Protein AF-A0A928UUE1-F1 (afdb_monomer)

Foldseek 3Di:
DQLLVLLLVLLCVAPNDPPDDDDLVSVVLSLLVLVLAPVCVVVVVSNLVVVLVVVVVVPPPDVSVVSSVPPVVQSVVWFDWDQDDPVVVVLACVVVVVVDPPFWDKDWDDDRFKIWIWTQGPQRKIKIFIFTSTWTGRVPGIGTRGGQWIFTAGNVRHTDAPDWTWFDLDSFWIWIWGAHPVRFIWTFIAGHSSRDTPDTDDRHHVVVVVSSVVRVVLVVVVVVVVVVPVPDDPDDDPPDDDDPD

Mean predicted aligned error: 9.76 Å

pLDDT: mean 77.38, std 17.47, range [27.42, 96.81]

Structure (mmCIF, N/CA/C/O backbone):
data_AF-A0A928UUE1-F1
#
_entry.id   AF-A0A928UUE1-F1
#
loop_
_atom_site.group_PDB
_atom_site.id
_atom_site.type_symbol
_atom_site.label_atom_id
_atom_site.label_alt_id
_atom_site.label_comp_id
_atom_site.label_asym_id
_atom_site.label_entity_id
_atom_site.label_seq_id
_atom_site.pdbx_PDB_ins_code
_atom_site.Cartn_x
_atom_site.Cartn_y
_atom_site.Cartn_z
_atom_site.occupancy
_atom_site.B_iso_or_equiv
_atom_site.auth_seq_id
_atom_site.auth_comp_id
_atom_site.auth_asym_id
_atom_site.auth_atom_id
_atom_site.pdbx_PDB_model_num
ATOM 1 N N . LYS A 1 1 ? -23.121 6.726 7.585 1.00 60.47 1 LYS A N 1
ATOM 2 C CA . LYS A 1 1 ? -21.962 7.539 7.147 1.00 60.47 1 LYS A CA 1
ATOM 3 C C . LYS A 1 1 ? -20.945 7.599 8.289 1.00 60.47 1 LYS A C 1
ATOM 5 O O . LYS A 1 1 ? -21.082 8.443 9.156 1.00 60.47 1 LYS A O 1
ATOM 10 N N . ASN A 1 2 ? -20.009 6.652 8.360 1.00 87.81 2 ASN A N 1
ATOM 11 C CA . ASN A 1 2 ? -18.880 6.693 9.297 1.00 87.81 2 ASN A CA 1
ATOM 12 C C . ASN A 1 2 ? -17.622 6.435 8.459 1.00 87.81 2 ASN A C 1
ATOM 14 O O . ASN A 1 2 ? -17.518 5.387 7.824 1.00 87.81 2 ASN A O 1
ATOM 18 N N . ILE A 1 3 ? -16.732 7.425 8.410 1.00 92.94 3 ILE A N 1
ATOM 19 C CA . ILE A 1 3 ? -15.566 7.431 7.527 1.00 92.94 3 ILE A CA 1
ATOM 20 C C . ILE A 1 3 ? -14.509 6.403 7.943 1.00 92.94 3 ILE A C 1
ATOM 22 O O . ILE A 1 3 ? -13.919 5.776 7.076 1.00 92.94 3 ILE A O 1
ATOM 26 N N . ALA A 1 4 ? -14.358 6.121 9.241 1.00 93.12 4 ALA A N 1
ATOM 27 C CA . ALA A 1 4 ? -13.472 5.063 9.729 1.00 93.12 4 ALA A CA 1
ATOM 28 C C . ALA A 1 4 ? -13.942 3.680 9.262 1.00 93.12 4 ALA A C 1
ATOM 30 O O . ALA A 1 4 ? -13.155 2.888 8.744 1.00 93.12 4 ALA A O 1
ATOM 31 N N . ARG A 1 5 ? -15.252 3.422 9.364 1.00 93.62 5 ARG A N 1
ATOM 32 C CA . ARG A 1 5 ? -15.857 2.180 8.860 1.00 93.62 5 ARG A CA 1
ATOM 33 C C . ARG A 1 5 ? -15.686 2.045 7.347 1.00 93.62 5 ARG A C 1
ATOM 35 O O . ARG A 1 5 ? -15.366 0.960 6.873 1.00 93.62 5 ARG A O 1
ATOM 42 N N . LEU A 1 6 ? -15.886 3.134 6.601 1.00 94.06 6 LEU A N 1
ATOM 43 C CA . LEU A 1 6 ? -15.690 3.147 5.150 1.00 94.06 6 LEU A CA 1
ATOM 44 C C . LEU A 1 6 ? -14.227 2.865 4.779 1.00 94.06 6 LEU A C 1
ATOM 46 O O . LEU A 1 6 ? -13.983 2.008 3.937 1.00 94.06 6 LEU A O 1
ATOM 50 N N . SER A 1 7 ? -13.268 3.517 5.443 1.00 95.00 7 SER A N 1
ATOM 51 C CA . SER A 1 7 ? -11.837 3.267 5.241 1.00 95.00 7 SER A CA 1
ATOM 52 C C . SER A 1 7 ? -11.465 1.817 5.476 1.00 95.00 7 SER A C 1
ATOM 54 O O . SER A 1 7 ? -10.735 1.242 4.675 1.00 95.00 7 SER A O 1
ATOM 56 N N . PHE A 1 8 ? -11.966 1.216 6.555 1.00 93.75 8 PHE A N 1
ATOM 57 C CA . PHE A 1 8 ? -11.672 -0.178 6.859 1.00 93.75 8 PHE A CA 1
ATOM 58 C C . PHE A 1 8 ? -12.301 -1.130 5.848 1.00 93.75 8 PHE A C 1
ATOM 60 O O . PHE A 1 8 ? -11.628 -2.023 5.348 1.00 93.75 8 PHE A O 1
ATOM 67 N N . TYR A 1 9 ? -13.560 -0.899 5.478 1.00 93.25 9 TYR A N 1
ATOM 68 C CA . TYR A 1 9 ? -14.229 -1.667 4.431 1.00 93.25 9 TYR A CA 1
ATOM 69 C C . TYR A 1 9 ? -13.464 -1.610 3.101 1.00 93.25 9 TYR A C 1
ATOM 71 O O . TYR A 1 9 ? -13.157 -2.646 2.513 1.00 93.25 9 TYR A O 1
ATOM 79 N N . ASN A 1 10 ? -13.097 -0.406 2.658 1.00 94.19 10 ASN A N 1
ATOM 80 C CA . ASN A 1 10 ? -12.328 -0.214 1.434 1.00 94.19 10 ASN A CA 1
ATOM 81 C C . ASN A 1 10 ? -10.952 -0.877 1.531 1.00 94.19 10 ASN A C 1
ATOM 83 O O . ASN A 1 10 ? -10.535 -1.557 0.600 1.00 94.19 10 ASN A O 1
ATOM 87 N N . TYR A 1 11 ? -10.269 -0.742 2.668 1.00 93.25 11 TYR A N 1
ATOM 88 C CA . TYR A 1 11 ? -9.000 -1.416 2.908 1.00 93.25 11 TYR A CA 1
ATOM 89 C C . TYR A 1 11 ? -9.121 -2.935 2.754 1.00 93.25 11 TYR A C 1
ATOM 91 O O . TYR A 1 11 ? -8.317 -3.544 2.050 1.00 93.25 11 TYR A O 1
ATOM 99 N N . LEU A 1 12 ? -10.130 -3.550 3.373 1.00 91.69 12 LEU A N 1
ATOM 100 C CA . LEU A 1 12 ? -10.331 -4.993 3.275 1.00 91.69 12 LEU A CA 1
ATOM 101 C C . LEU A 1 12 ? -10.624 -5.418 1.836 1.00 91.69 12 LEU A C 1
ATOM 103 O O . LEU A 1 12 ? -9.990 -6.342 1.346 1.00 91.69 12 LEU A O 1
ATOM 107 N N . ASN A 1 13 ? -11.475 -4.692 1.114 1.00 89.31 13 ASN A N 1
ATOM 108 C CA . ASN A 1 13 ? -11.738 -4.993 -0.297 1.00 89.31 13 ASN A CA 1
ATOM 109 C C . ASN A 1 13 ? -10.494 -4.899 -1.194 1.00 89.31 13 ASN A C 1
ATOM 111 O O . ASN A 1 13 ? -10.454 -5.516 -2.255 1.00 89.31 13 ASN A O 1
ATOM 115 N N . LEU A 1 14 ? -9.508 -4.092 -0.802 1.00 86.56 14 LEU A N 1
ATOM 116 C CA . LEU A 1 14 ? -8.311 -3.826 -1.593 1.00 86.56 14 LEU A CA 1
ATOM 117 C C . LEU A 1 14 ? -7.146 -4.757 -1.274 1.00 86.56 14 LEU A C 1
ATOM 119 O O . LEU A 1 14 ? -6.405 -5.144 -2.177 1.00 86.56 14 LEU A O 1
ATOM 123 N N . PHE A 1 15 ? -6.938 -5.048 0.008 1.00 85.00 15 PHE A N 1
ATOM 124 C CA . PHE A 1 15 ? -5.722 -5.699 0.492 1.00 85.00 15 PHE A CA 1
ATOM 125 C C . PHE A 1 15 ? -5.970 -7.068 1.121 1.00 85.00 15 PHE A C 1
ATOM 127 O O . PHE A 1 15 ? -5.004 -7.797 1.332 1.00 85.00 15 PHE A O 1
ATOM 134 N N . TYR A 1 16 ? -7.219 -7.423 1.418 1.00 85.56 16 TYR A N 1
ATOM 135 C CA . TYR A 1 16 ? -7.569 -8.717 1.986 1.00 85.56 16 TYR A CA 1
ATOM 136 C C . TYR A 1 16 ? -8.262 -9.587 0.937 1.00 85.56 16 TYR A C 1
ATOM 138 O O . TYR A 1 16 ? -9.221 -9.168 0.288 1.00 85.56 16 TYR A O 1
ATOM 146 N N . LYS A 1 17 ? -7.764 -10.812 0.757 1.00 79.94 17 LYS A N 1
ATOM 147 C CA . LYS A 1 17 ? -8.406 -11.790 -0.123 1.00 79.94 17 LYS A CA 1
ATOM 148 C C . LYS A 1 17 ? -9.448 -12.570 0.654 1.00 79.94 17 LYS A C 1
ATOM 150 O O . LYS A 1 17 ? -9.219 -12.962 1.793 1.00 79.94 17 LYS A O 1
ATOM 155 N N . LYS A 1 18 ? -10.580 -12.843 0.013 1.00 76.38 18 LYS A N 1
ATOM 156 C CA . LYS A 1 18 ? -11.719 -13.514 0.648 1.00 76.38 18 LYS A CA 1
ATOM 157 C C . LYS A 1 18 ? -11.384 -14.933 1.123 1.00 76.38 18 LYS A C 1
ATOM 159 O O . LYS A 1 18 ? -12.000 -15.421 2.062 1.00 76.38 18 LYS A O 1
ATOM 164 N N . GLU A 1 19 ? -10.429 -15.582 0.468 1.00 81.38 19 GLU A N 1
ATOM 165 C CA . GLU A 1 19 ? -9.972 -16.938 0.772 1.00 81.38 19 GLU A CA 1
ATOM 166 C C . GLU A 1 19 ? -8.913 -16.975 1.884 1.00 81.38 19 GLU A C 1
ATOM 168 O O . GLU A 1 19 ? -8.620 -18.047 2.411 1.00 81.38 19 GLU A O 1
ATOM 173 N N . GLU A 1 20 ? -8.313 -15.833 2.235 1.00 82.50 20 GLU A N 1
ATOM 174 C CA . GLU A 1 20 ? -7.321 -15.757 3.307 1.00 82.50 20 GLU A CA 1
ATOM 175 C C . GLU A 1 20 ? -8.020 -15.762 4.673 1.00 82.50 20 GLU A C 1
ATOM 177 O O . GLU A 1 20 ? -9.097 -15.196 4.842 1.00 82.50 20 GLU A O 1
ATOM 182 N N . GLU A 1 21 ? -7.411 -16.377 5.687 1.00 83.56 21 GLU A N 1
ATOM 183 C CA . GLU A 1 21 ? -7.928 -16.277 7.052 1.00 83.56 21 GLU A CA 1
ATOM 184 C C . GLU A 1 21 ? -7.854 -14.813 7.508 1.00 83.56 21 GLU A C 1
ATOM 186 O O . GLU A 1 21 ? -6.806 -14.165 7.414 1.00 83.56 21 GLU A O 1
ATOM 191 N N . PHE A 1 22 ? -8.967 -14.264 7.996 1.00 83.00 22 PHE A N 1
ATOM 192 C CA . PHE A 1 22 ? -8.932 -12.938 8.593 1.00 83.00 22 PHE A CA 1
ATOM 193 C C . PHE A 1 22 ? -8.167 -13.039 9.911 1.00 83.00 22 PHE A C 1
ATOM 195 O O . PHE A 1 22 ? -8.475 -13.866 10.752 1.00 83.00 22 PHE A O 1
ATOM 202 N N . THR A 1 23 ? -7.128 -12.236 10.095 1.00 82.12 23 THR A N 1
ATOM 203 C CA . THR A 1 23 ? -6.225 -12.341 11.240 1.00 82.12 23 THR A CA 1
ATOM 204 C C . THR A 1 23 ? -5.949 -10.969 11.816 1.00 82.12 23 THR A C 1
ATOM 206 O O . THR A 1 23 ? -6.093 -9.929 11.176 1.00 82.12 23 THR A O 1
ATOM 209 N N . PHE A 1 24 ? -5.449 -10.973 13.038 1.00 79.31 24 PHE A N 1
ATOM 210 C CA . PHE A 1 24 ? -4.973 -9.793 13.740 1.00 79.31 24 PHE A CA 1
ATOM 211 C C . PHE A 1 24 ? -3.928 -8.969 12.978 1.00 79.31 24 PHE A C 1
ATOM 213 O O . PHE A 1 24 ? -3.945 -7.741 13.046 1.00 79.31 24 PHE A O 1
ATOM 220 N N . LYS A 1 25 ? -3.095 -9.621 12.162 1.00 81.38 25 LYS A N 1
ATOM 221 C CA . LYS A 1 25 ? -2.113 -8.941 11.309 1.00 81.38 25 LYS A CA 1
ATOM 222 C C . LYS A 1 25 ? -2.762 -8.064 10.240 1.00 81.38 25 LYS A C 1
ATOM 224 O O . LYS A 1 25 ? -2.176 -7.054 9.859 1.00 81.38 25 LYS A O 1
ATOM 229 N N . ILE A 1 26 ? -3.956 -8.418 9.760 1.00 86.62 26 ILE A N 1
ATOM 230 C CA . ILE A 1 26 ? -4.700 -7.612 8.778 1.00 86.62 26 ILE A CA 1
ATOM 231 C C . ILE A 1 26 ? -5.181 -6.313 9.430 1.00 86.62 26 ILE A C 1
ATOM 233 O O . ILE A 1 26 ? -5.033 -5.239 8.850 1.00 86.62 26 ILE A O 1
ATOM 237 N N . ILE A 1 27 ? -5.683 -6.395 10.664 1.00 86.12 27 ILE A N 1
ATOM 238 C CA . ILE A 1 27 ? -6.116 -5.225 11.437 1.00 86.12 27 ILE A CA 1
ATOM 239 C C . ILE A 1 27 ? -4.918 -4.324 11.762 1.00 86.12 27 ILE A C 1
ATOM 241 O O . ILE A 1 27 ? -4.973 -3.121 11.518 1.00 86.12 27 ILE A O 1
ATOM 245 N N . GLU A 1 28 ? -3.816 -4.895 12.255 1.00 83.75 28 GLU A N 1
ATOM 246 C CA . GLU A 1 28 ? -2.574 -4.149 12.506 1.00 83.75 28 GLU A CA 1
ATOM 247 C C . GLU A 1 28 ? -2.096 -3.446 11.224 1.00 83.75 28 GLU A C 1
ATOM 249 O O . GLU A 1 28 ? -1.831 -2.243 11.224 1.00 83.75 28 GLU A O 1
ATOM 254 N N . SER A 1 29 ? -2.073 -4.166 10.099 1.00 86.62 29 SER A N 1
ATOM 255 C CA . SER A 1 29 ? -1.664 -3.622 8.801 1.00 86.62 29 SER A CA 1
ATOM 256 C C . SER A 1 29 ? -2.565 -2.482 8.324 1.00 86.62 29 SER A C 1
ATOM 258 O O . SER A 1 29 ? -2.065 -1.538 7.706 1.00 86.62 29 SER A O 1
ATOM 260 N N . PHE A 1 30 ? -3.869 -2.538 8.613 1.00 90.94 30 PHE A N 1
ATOM 261 C CA . PHE A 1 30 ? -4.798 -1.443 8.340 1.00 90.94 30 PHE A CA 1
ATOM 262 C C . PHE A 1 30 ? -4.437 -0.188 9.130 1.00 90.94 30 PHE A C 1
ATOM 264 O O . PHE A 1 30 ? -4.292 0.883 8.534 1.00 90.94 30 PHE A O 1
ATOM 271 N N . PHE A 1 31 ? -4.256 -0.307 10.448 1.00 88.19 31 PHE A N 1
ATOM 272 C CA . PHE A 1 31 ? -3.894 0.838 11.282 1.00 88.19 31 PHE A CA 1
ATOM 273 C C . PHE A 1 31 ? -2.557 1.422 10.847 1.00 88.19 31 PHE A C 1
ATOM 275 O O . PHE A 1 31 ? -2.484 2.610 10.551 1.00 88.19 31 PHE A O 1
ATOM 282 N N . LEU A 1 32 ? -1.530 0.585 10.695 1.00 87.06 32 LEU A N 1
ATOM 283 C CA . LEU A 1 32 ? -0.202 1.030 10.284 1.00 87.06 32 LEU A CA 1
ATOM 284 C C . LEU A 1 32 ? -0.211 1.737 8.922 1.00 87.06 32 LEU A C 1
ATOM 286 O O . LEU A 1 32 ? 0.446 2.763 8.764 1.00 87.06 32 LEU A O 1
ATOM 290 N N . LYS A 1 33 ? -0.982 1.242 7.944 1.00 88.94 33 LYS A N 1
ATOM 291 C CA . LYS A 1 33 ? -1.140 1.936 6.657 1.00 88.94 33 LYS A CA 1
ATOM 292 C C . LYS A 1 33 ? -1.952 3.226 6.786 1.00 88.94 33 LYS A C 1
ATOM 294 O O . LYS A 1 33 ? -1.675 4.174 6.052 1.00 88.94 33 LYS A O 1
ATOM 299 N N . SER A 1 34 ? -2.933 3.279 7.684 1.00 90.56 34 SER A N 1
ATOM 300 C CA . SER A 1 34 ? -3.763 4.472 7.900 1.00 90.56 34 SER A CA 1
ATOM 301 C C . SER A 1 34 ? -2.939 5.624 8.469 1.00 90.56 34 SER A C 1
ATOM 303 O O . SER A 1 34 ? -3.145 6.772 8.082 1.00 90.56 34 SER A O 1
ATOM 305 N N . LEU A 1 35 ? -1.933 5.317 9.293 1.00 87.31 35 LEU A N 1
ATOM 306 C CA . LEU A 1 35 ? -1.013 6.300 9.870 1.00 87.31 35 LEU A CA 1
ATOM 307 C C . LEU A 1 35 ? -0.148 7.041 8.837 1.00 87.31 35 LEU A C 1
ATOM 309 O O . LEU A 1 35 ? 0.493 8.023 9.195 1.00 87.31 35 LEU A O 1
ATOM 313 N N . HIS A 1 36 ? -0.136 6.649 7.558 1.00 86.31 36 HIS A N 1
ATOM 314 C CA . HIS A 1 36 ? 0.485 7.472 6.512 1.00 86.31 36 HIS A CA 1
ATOM 315 C C . HIS A 1 36 ? -0.305 8.748 6.190 1.00 86.31 36 HIS A C 1
ATOM 317 O O . HIS A 1 36 ? 0.246 9.657 5.572 1.00 86.31 36 HIS A O 1
ATOM 323 N N . PHE A 1 37 ? -1.579 8.826 6.579 1.00 89.25 37 PHE A N 1
ATOM 324 C CA . PHE A 1 37 ? -2.441 9.966 6.289 1.00 89.25 37 PHE A CA 1
ATOM 325 C C . PHE A 1 37 ? -2.600 10.847 7.523 1.00 89.25 37 PHE A C 1
ATOM 327 O O . PHE A 1 37 ? -3.121 10.379 8.532 1.00 89.25 37 PHE A O 1
ATOM 334 N N . SER A 1 38 ? -2.240 12.131 7.414 1.00 86.94 38 SER A N 1
ATOM 335 C CA . SER A 1 38 ? -2.358 13.117 8.504 1.00 86.94 38 SER A CA 1
ATOM 336 C C . SER A 1 38 ? -3.739 13.111 9.162 1.00 86.94 38 SER A C 1
ATOM 338 O O . SER A 1 38 ? -3.834 13.079 10.383 1.00 86.94 38 SER A O 1
ATOM 340 N N . PHE A 1 39 ? -4.802 12.998 8.360 1.00 91.12 39 PHE A N 1
ATOM 341 C CA . PHE A 1 39 ? -6.171 12.871 8.859 1.00 91.12 39 PHE A CA 1
ATOM 342 C C . PHE A 1 39 ? -6.317 11.762 9.912 1.00 91.12 39 PHE A C 1
ATOM 344 O O . PHE A 1 39 ? -6.899 11.991 10.968 1.00 91.12 39 PHE A O 1
ATOM 351 N N . TRP A 1 40 ? -5.770 10.567 9.668 1.00 90.38 40 TRP A N 1
ATOM 352 C CA . TRP A 1 40 ? -5.855 9.465 10.630 1.00 90.38 40 TRP A CA 1
ATOM 353 C C . TRP A 1 40 ? -4.882 9.587 11.79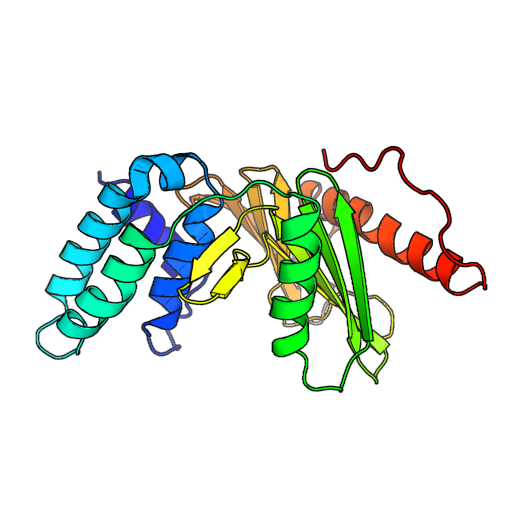1 1.00 90.38 40 TRP A C 1
ATOM 355 O O . TRP A 1 40 ? -5.153 9.019 12.841 1.00 90.38 40 TRP A O 1
ATOM 365 N N . GLN A 1 41 ? -3.791 10.331 11.633 1.00 85.12 41 GLN A N 1
ATOM 366 C CA . GLN A 1 41 ? -2.903 10.661 12.747 1.00 85.12 41 GLN A CA 1
ATOM 367 C C . GLN A 1 41 ? -3.637 11.551 13.761 1.00 85.12 41 GLN A C 1
ATOM 369 O O . GLN A 1 41 ? -3.631 11.263 14.953 1.00 85.12 41 GLN A O 1
ATOM 374 N N . GLU A 1 42 ? -4.343 12.573 13.274 1.00 86.38 42 GLU A N 1
ATOM 375 C CA . GLU A 1 42 ? -5.139 13.501 14.089 1.00 86.38 42 GLU A CA 1
ATOM 376 C C . GLU A 1 42 ? -6.408 12.847 14.662 1.00 86.38 42 GLU A C 1
ATOM 378 O O . GLU A 1 42 ? -6.855 13.195 15.752 1.00 86.38 42 GLU A O 1
ATOM 383 N N . ASN A 1 43 ? -6.981 11.870 13.950 1.00 88.56 43 ASN A N 1
ATOM 384 C CA . ASN A 1 43 ? -8.256 11.229 14.293 1.00 88.56 43 ASN A CA 1
ATOM 385 C C . ASN A 1 43 ? -8.103 9.744 14.680 1.00 88.56 43 ASN A C 1
ATOM 387 O O . ASN A 1 43 ? -9.029 8.948 14.494 1.00 88.56 43 ASN A O 1
ATOM 391 N N . ILE A 1 44 ? -6.943 9.345 15.214 1.00 84.56 44 ILE A N 1
ATOM 392 C CA . ILE A 1 44 ? -6.630 7.929 15.476 1.00 84.56 44 ILE A CA 1
ATOM 393 C C . ILE A 1 44 ? -7.599 7.280 16.471 1.00 84.56 44 ILE A C 1
ATOM 395 O O . ILE A 1 44 ? -7.997 6.132 16.287 1.00 84.56 44 ILE A O 1
ATOM 399 N N . VAL A 1 45 ? -8.045 8.031 17.483 1.00 83.88 45 VAL A N 1
ATOM 400 C CA . VAL A 1 45 ? -8.993 7.545 18.499 1.00 83.88 45 VAL A CA 1
ATOM 401 C C . VAL A 1 45 ? -10.335 7.187 17.858 1.00 83.88 45 VAL A C 1
ATOM 403 O O . VAL A 1 45 ? -10.859 6.102 18.092 1.00 83.88 45 VAL A O 1
ATOM 406 N N . LEU A 1 46 ? -10.849 8.044 16.969 1.00 88.81 46 LEU A N 1
ATOM 407 C CA . LEU A 1 46 ? -12.091 7.789 16.235 1.00 88.81 46 LEU A CA 1
ATOM 408 C C . LEU A 1 46 ? -11.991 6.528 15.364 1.00 88.81 46 LEU A C 1
ATOM 410 O O . LEU A 1 46 ? -12.939 5.735 15.310 1.00 88.81 46 LEU A O 1
ATOM 414 N N . LEU A 1 47 ? -10.856 6.353 14.677 1.00 88.44 47 LEU A N 1
ATOM 415 C CA . LEU A 1 47 ? -10.583 5.170 13.861 1.00 88.44 47 LEU A CA 1
ATOM 416 C C . LEU A 1 47 ? -10.620 3.907 14.724 1.00 88.44 47 LEU A C 1
ATOM 418 O O . LEU A 1 47 ? -11.354 2.970 14.420 1.00 88.44 47 LEU A O 1
ATOM 422 N N . GLN A 1 48 ? -9.868 3.906 15.823 1.00 84.56 48 GLN A N 1
ATOM 423 C CA . GLN A 1 48 ? -9.754 2.770 16.732 1.00 84.56 48 GLN A CA 1
ATOM 424 C C . GLN A 1 48 ? -11.090 2.393 17.362 1.00 84.56 48 GLN A C 1
ATOM 426 O O . GLN A 1 48 ? -11.488 1.233 17.274 1.00 84.56 48 GLN A O 1
ATOM 431 N N . ASP A 1 49 ? -11.800 3.360 17.943 1.00 84.69 49 ASP A N 1
ATOM 432 C CA . ASP A 1 49 ? -13.059 3.107 18.641 1.00 84.69 49 ASP A CA 1
ATOM 433 C C . ASP A 1 49 ? -14.130 2.584 17.675 1.00 84.69 49 ASP A C 1
ATOM 435 O O . ASP A 1 49 ? -14.843 1.628 17.986 1.00 84.69 49 ASP A O 1
ATOM 439 N N . THR A 1 50 ? -14.202 3.139 16.458 1.00 89.31 50 THR A N 1
ATOM 440 C CA . THR A 1 50 ? -15.152 2.666 15.440 1.00 89.31 50 THR A CA 1
ATOM 441 C C . THR A 1 50 ? -14.877 1.217 15.050 1.00 89.31 50 THR A C 1
ATOM 443 O O . THR A 1 50 ? -15.790 0.387 15.085 1.00 89.31 50 THR A O 1
ATOM 446 N N . ILE A 1 51 ? -13.631 0.901 14.680 1.00 87.38 51 ILE A N 1
ATOM 447 C CA . ILE A 1 51 ? -13.270 -0.460 14.267 1.00 87.38 51 ILE A CA 1
ATOM 448 C C . ILE A 1 51 ? -13.419 -1.424 15.443 1.00 87.38 51 ILE A C 1
ATOM 450 O O . ILE A 1 51 ? -13.830 -2.569 15.251 1.00 87.38 51 ILE A O 1
ATOM 454 N N . ALA A 1 52 ? -13.199 -0.952 16.671 1.00 81.88 52 ALA A N 1
ATOM 455 C CA . ALA A 1 52 ? -13.415 -1.757 17.855 1.00 81.88 52 ALA A CA 1
ATOM 456 C C . ALA A 1 52 ? -14.853 -2.152 18.107 1.00 81.88 52 ALA A C 1
ATOM 458 O O . ALA A 1 52 ? -15.127 -3.333 18.339 1.00 81.88 52 ALA A O 1
ATOM 459 N N . LEU A 1 53 ? -15.767 -1.200 17.995 1.00 83.56 53 LEU A N 1
ATOM 460 C CA . LEU A 1 53 ? -17.191 -1.473 18.107 1.00 83.56 53 LEU A CA 1
ATOM 461 C C . LEU A 1 53 ? -17.676 -2.421 17.007 1.00 83.56 53 LEU A C 1
ATOM 463 O O . LEU A 1 53 ? -18.547 -3.252 17.257 1.00 83.56 53 LEU A O 1
ATOM 467 N N . ASP A 1 54 ? -17.117 -2.332 15.799 1.00 85.38 54 ASP A N 1
ATOM 468 C CA . ASP A 1 54 ? -17.493 -3.233 14.710 1.00 85.38 54 ASP A CA 1
ATOM 469 C C . ASP A 1 54 ? -16.961 -4.650 14.919 1.00 85.38 54 ASP A C 1
ATOM 471 O O . ASP A 1 54 ? -17.732 -5.601 14.812 1.00 85.38 54 ASP A O 1
ATOM 475 N N . LEU A 1 55 ? -15.693 -4.808 15.302 1.00 81.56 55 LEU A N 1
ATOM 476 C CA . LEU A 1 55 ? -15.103 -6.121 15.577 1.00 81.56 55 LEU A CA 1
ATOM 477 C C . LEU A 1 55 ? -15.753 -6.817 16.784 1.00 81.56 55 LEU A C 1
ATOM 479 O O . LEU A 1 55 ? -15.917 -8.036 16.778 1.00 81.56 55 LEU A O 1
ATOM 483 N N . GLN A 1 56 ? -16.198 -6.068 17.799 1.00 78.06 56 GLN A N 1
ATOM 484 C CA . GLN A 1 56 ? -16.927 -6.632 18.941 1.00 78.06 56 GLN A CA 1
ATOM 485 C C . GLN A 1 56 ? -18.244 -7.317 18.545 1.00 78.06 56 GLN A C 1
ATOM 487 O O . GLN A 1 56 ? -18.653 -8.265 19.216 1.00 78.06 56 GLN A O 1
ATOM 492 N N . LYS A 1 57 ? -18.892 -6.920 17.445 1.00 79.00 57 LYS A N 1
ATOM 493 C CA . LYS A 1 57 ? -20.126 -7.580 16.972 1.00 79.00 57 LYS A CA 1
ATOM 494 C C . LYS A 1 57 ? -19.886 -9.018 16.512 1.00 79.00 57 LYS A C 1
ATOM 496 O O . LYS A 1 57 ? -20.802 -9.829 16.553 1.00 79.00 57 LYS A O 1
ATOM 501 N N . PHE A 1 58 ? -18.653 -9.345 16.133 1.00 72.75 58 PHE A N 1
ATOM 502 C CA . PHE A 1 58 ? -18.245 -10.685 15.710 1.00 72.75 58 PHE A CA 1
ATOM 503 C C . PHE A 1 58 ? -17.666 -11.521 16.875 1.00 72.75 58 PHE A C 1
ATOM 505 O O . PHE A 1 58 ? -17.237 -12.655 16.678 1.00 72.75 58 PHE A O 1
ATOM 512 N N . SER A 1 59 ? -17.649 -10.977 18.104 1.00 58.88 59 SER A N 1
ATOM 513 C CA . SER A 1 59 ? -16.854 -11.476 19.243 1.00 58.88 59 SER A CA 1
ATOM 514 C C . SER A 1 59 ? -17.422 -12.657 20.035 1.00 58.88 59 SER A C 1
ATOM 516 O O . SER A 1 59 ? -16.853 -12.995 21.071 1.00 58.88 59 SER A O 1
ATOM 518 N N . VAL A 1 60 ? -18.499 -13.313 19.592 1.00 57.34 60 VAL A N 1
ATOM 519 C CA . VAL A 1 60 ? -19.035 -14.460 20.353 1.00 57.34 60 VAL A CA 1
ATOM 520 C C . VAL A 1 60 ? -18.058 -15.648 20.336 1.00 57.34 60 VAL A C 1
ATOM 522 O O . VAL A 1 60 ? -17.931 -16.327 21.346 1.00 57.34 60 VAL A O 1
ATOM 525 N N . ASN A 1 61 ? -17.288 -15.833 19.252 1.00 56.78 61 ASN A N 1
ATOM 526 C CA . ASN A 1 61 ? -16.439 -17.022 19.053 1.00 56.78 61 ASN A CA 1
ATOM 527 C C . ASN A 1 61 ? -14.956 -16.726 18.768 1.00 56.78 61 ASN A C 1
ATOM 529 O O . ASN A 1 61 ? -14.201 -17.641 18.448 1.00 56.78 61 ASN A O 1
ATOM 533 N N . TRP A 1 62 ? -14.514 -15.470 18.856 1.00 59.41 62 TRP A N 1
ATOM 534 C CA . TRP A 1 62 ? -13.151 -15.088 18.477 1.00 59.41 62 TRP A CA 1
ATOM 535 C C . TRP A 1 62 ? -12.480 -14.289 19.603 1.00 59.41 62 TRP A C 1
ATOM 537 O O . TRP A 1 62 ? -13.151 -13.421 20.172 1.00 59.41 62 TRP A O 1
ATOM 547 N N . PRO A 1 63 ? -11.182 -14.496 19.944 1.00 63.28 63 PRO A N 1
ATOM 548 C CA . PRO A 1 63 ? -10.506 -13.824 21.058 1.00 63.28 63 PRO A CA 1
ATOM 549 C C . PRO A 1 63 ? -10.172 -12.355 20.734 1.00 63.28 63 PRO A C 1
ATOM 551 O O . PRO A 1 63 ? -9.169 -11.793 21.171 1.00 63.28 63 PRO A O 1
ATOM 554 N N . ILE A 1 64 ? -11.056 -11.699 19.979 1.00 63.03 64 ILE A N 1
ATOM 555 C CA . ILE A 1 64 ? -11.033 -10.285 19.639 1.00 63.03 64 ILE A CA 1
ATOM 556 C C . ILE A 1 64 ? -10.940 -9.454 20.917 1.00 63.03 64 ILE A C 1
ATOM 558 O O . ILE A 1 64 ? -10.133 -8.544 20.971 1.00 63.03 64 ILE A O 1
ATOM 562 N N . LYS A 1 65 ? -11.681 -9.756 21.991 1.00 58.34 65 LYS A N 1
ATOM 563 C CA . LYS A 1 65 ? -11.636 -8.921 23.211 1.00 58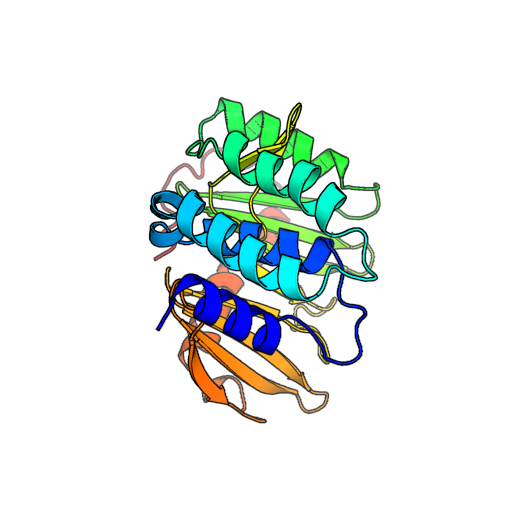.34 65 LYS A CA 1
ATOM 564 C C . LYS A 1 65 ? -10.233 -8.799 23.824 1.00 58.34 65 LYS A C 1
ATOM 566 O O . LYS A 1 65 ? -9.873 -7.709 24.267 1.00 58.34 65 LYS A O 1
ATOM 571 N N . GLU A 1 66 ? -9.443 -9.872 23.837 1.00 61.94 66 GLU A N 1
ATOM 572 C CA . GLU A 1 66 ? -8.064 -9.827 24.342 1.00 61.94 66 GLU A CA 1
ATOM 573 C C . GLU A 1 66 ? -7.107 -9.157 23.358 1.00 61.94 66 GLU A C 1
ATOM 575 O O . GLU A 1 66 ? -6.287 -8.337 23.773 1.00 61.94 66 GLU A O 1
ATOM 580 N N . PHE A 1 67 ? -7.244 -9.445 22.062 1.00 64.25 67 PHE A N 1
ATOM 581 C CA . PHE A 1 67 ? -6.458 -8.782 21.024 1.00 64.25 67 PHE A CA 1
ATOM 582 C C . PHE A 1 67 ? -6.683 -7.271 21.014 1.00 64.25 67 PHE A C 1
ATOM 584 O O . PHE A 1 67 ? -5.735 -6.498 21.017 1.00 64.25 67 PHE A O 1
ATOM 591 N N . MET A 1 68 ? -7.936 -6.834 21.083 1.00 60.84 68 MET A N 1
ATOM 592 C CA . MET A 1 68 ? -8.300 -5.421 21.066 1.00 60.84 68 MET A CA 1
ATOM 593 C C . MET A 1 68 ? -7.750 -4.697 22.294 1.00 60.84 68 MET A C 1
ATOM 595 O O . MET A 1 68 ? -7.276 -3.573 22.181 1.00 60.84 68 MET A O 1
ATOM 599 N N . LYS A 1 69 ? -7.727 -5.352 23.461 1.00 60.41 69 LYS A N 1
ATOM 600 C CA . LYS A 1 69 ? -7.074 -4.798 24.653 1.00 60.41 69 LYS A CA 1
ATOM 601 C C . LYS A 1 69 ? -5.553 -4.727 24.521 1.00 60.41 69 LYS A C 1
ATOM 603 O O . LYS A 1 69 ? -4.971 -3.780 25.023 1.00 60.41 69 LYS A O 1
ATOM 608 N N . LYS A 1 70 ? -4.893 -5.698 23.892 1.00 62.84 70 LYS A N 1
ATOM 609 C CA . LYS A 1 70 ? -3.423 -5.704 23.809 1.00 62.84 70 LYS A CA 1
ATOM 610 C C . LYS A 1 70 ? -2.899 -4.826 22.673 1.00 62.84 70 LYS A C 1
ATOM 612 O O . LYS A 1 70 ? -2.003 -4.029 22.907 1.00 62.84 70 LYS A O 1
ATOM 617 N N . GLU A 1 71 ? -3.494 -4.911 21.489 1.00 59.12 71 GLU A N 1
ATOM 618 C CA . GLU A 1 71 ? -2.950 -4.351 20.244 1.00 59.12 71 GLU A CA 1
ATOM 619 C C . GLU A 1 71 ? -3.571 -2.996 19.864 1.00 59.12 71 GLU A C 1
ATOM 621 O O . GLU A 1 71 ? -2.866 -2.121 19.369 1.00 59.12 71 GLU A O 1
ATOM 626 N N . LEU A 1 72 ? -4.852 -2.721 20.163 1.00 56.22 72 LEU A N 1
ATOM 627 C CA . LEU A 1 72 ? -5.384 -1.362 19.934 1.00 56.22 72 LEU A CA 1
ATOM 628 C C . LEU A 1 72 ? -4.923 -0.367 20.992 1.00 56.22 72 LEU A C 1
ATOM 630 O O . LEU A 1 72 ? -4.605 0.770 20.650 1.00 56.22 72 LEU A O 1
ATOM 634 N N . ILE A 1 73 ? -4.858 -0.783 22.263 1.00 53.09 73 ILE A N 1
ATOM 635 C CA . ILE A 1 73 ? -4.272 0.046 23.332 1.00 53.09 73 ILE A CA 1
ATOM 636 C C . ILE A 1 73 ? -2.818 0.355 22.995 1.00 53.09 73 ILE A C 1
ATOM 638 O O . ILE A 1 73 ? -2.351 1.467 23.244 1.00 53.09 73 ILE A O 1
ATOM 642 N N . TYR A 1 74 ? -2.136 -0.600 22.361 1.00 55.12 74 TYR A N 1
ATOM 643 C CA . TYR A 1 74 ? -0.816 -0.377 21.828 1.00 55.12 74 TYR A CA 1
ATOM 644 C C . TYR A 1 74 ? -0.816 0.776 20.846 1.00 55.12 74 TYR A C 1
ATOM 646 O O . TYR A 1 74 ? -0.264 1.812 21.192 1.00 55.12 74 TYR A O 1
ATOM 654 N N . VAL A 1 75 ? -1.491 0.668 19.694 1.00 56.03 75 VAL A N 1
ATOM 655 C CA . VAL A 1 75 ? -1.535 1.722 18.655 1.00 56.03 75 VAL A CA 1
ATOM 656 C C . VAL A 1 75 ? -1.986 3.077 19.231 1.00 56.03 75 VAL A C 1
ATOM 658 O O . VAL A 1 75 ? -1.458 4.120 18.854 1.00 56.03 75 VAL A O 1
ATOM 661 N N . LYS A 1 76 ? -2.910 3.080 20.204 1.00 56.53 76 LYS A N 1
ATOM 662 C CA . LYS A 1 76 ? -3.402 4.292 20.885 1.00 56.53 76 LYS A CA 1
ATOM 663 C C . LYS A 1 76 ? -2.309 5.024 21.671 1.00 56.53 76 LYS A C 1
ATOM 665 O O . LYS A 1 76 ? -2.253 6.247 21.631 1.00 56.53 76 LYS A O 1
ATOM 670 N N . ASN A 1 77 ? -1.434 4.281 22.348 1.00 53.41 77 ASN A N 1
ATOM 671 C CA . ASN A 1 77 ? -0.418 4.825 23.258 1.00 53.41 77 ASN A CA 1
ATOM 672 C C . ASN A 1 77 ? 1.002 4.863 22.654 1.00 53.41 77 ASN A C 1
ATOM 674 O O . ASN A 1 77 ? 1.914 5.420 23.257 1.00 53.41 77 ASN A O 1
ATOM 678 N N . SER A 1 78 ? 1.204 4.253 21.483 1.00 54.34 78 SER A N 1
ATOM 679 C CA . SER A 1 78 ? 2.511 4.050 20.830 1.00 54.34 78 SER A CA 1
ATOM 680 C C . SER A 1 78 ? 2.858 5.072 19.753 1.00 54.34 78 SER A C 1
ATOM 682 O O . SER A 1 78 ? 3.978 5.083 19.236 1.00 54.34 78 SER A O 1
ATOM 684 N N . THR A 1 79 ? 1.917 5.913 19.342 1.00 56.91 79 THR A N 1
ATOM 685 C CA . THR A 1 79 ? 2.118 6.689 18.118 1.00 56.91 79 THR A CA 1
ATOM 686 C C . THR A 1 79 ? 2.783 8.029 18.421 1.00 56.91 79 THR A C 1
ATOM 688 O O . THR A 1 79 ? 2.153 9.079 18.398 1.00 56.91 79 THR A O 1
ATOM 691 N N . ILE A 1 80 ? 4.083 7.994 18.725 1.00 58.19 80 ILE A N 1
ATOM 692 C CA . ILE A 1 80 ? 4.933 9.186 18.676 1.00 58.19 80 ILE A CA 1
ATOM 693 C C . ILE A 1 80 ? 5.458 9.302 17.248 1.00 58.19 80 ILE A C 1
ATOM 695 O O . ILE A 1 80 ? 6.325 8.530 16.835 1.00 58.19 80 ILE A O 1
ATOM 699 N N . PHE A 1 81 ? 4.934 10.267 16.496 1.00 61.31 81 PHE A N 1
ATOM 700 C CA . PHE A 1 81 ? 5.455 10.590 15.174 1.00 61.31 81 PHE A CA 1
ATOM 701 C C . PHE A 1 81 ? 6.752 11.369 15.334 1.00 61.31 81 PHE A C 1
ATOM 703 O O . PHE A 1 81 ? 6.754 12.572 15.588 1.00 61.31 81 PHE A O 1
ATOM 710 N N . LEU A 1 82 ? 7.871 10.667 15.207 1.00 61.12 82 LEU A N 1
ATOM 711 C CA . LEU A 1 82 ? 9.171 11.311 15.140 1.00 61.12 82 LEU A CA 1
ATOM 712 C C . LEU A 1 82 ? 9.494 11.621 13.682 1.00 61.12 82 LEU A C 1
ATOM 714 O O . LEU A 1 82 ? 9.531 10.720 12.844 1.00 61.12 82 LEU A O 1
ATOM 718 N N . GLN A 1 83 ? 9.733 12.896 13.388 1.00 61.69 83 GLN A N 1
ATOM 719 C CA . GLN A 1 83 ? 10.309 13.308 12.115 1.00 61.69 83 GLN A CA 1
ATOM 720 C C . GLN A 1 83 ? 11.803 12.963 12.105 1.00 61.69 83 GLN A C 1
ATOM 722 O O . GLN A 1 83 ? 12.471 13.002 13.138 1.00 61.69 83 GLN A O 1
ATOM 727 N N . TYR A 1 84 ? 12.325 12.599 10.935 1.00 60.09 84 TYR A N 1
ATOM 728 C CA . TYR A 1 84 ? 13.697 12.122 10.768 1.00 60.09 84 TYR A CA 1
ATOM 729 C C . TYR A 1 84 ? 14.747 13.045 11.411 1.00 60.09 84 TYR A C 1
ATOM 731 O O . TYR A 1 84 ? 14.930 14.180 10.975 1.00 60.09 84 TYR A O 1
ATOM 739 N N . SER A 1 85 ? 15.498 12.523 12.383 1.00 64.06 85 SER A N 1
ATOM 740 C CA . SER A 1 85 ? 16.706 13.147 12.934 1.00 64.06 85 SER A CA 1
ATOM 741 C C . SER A 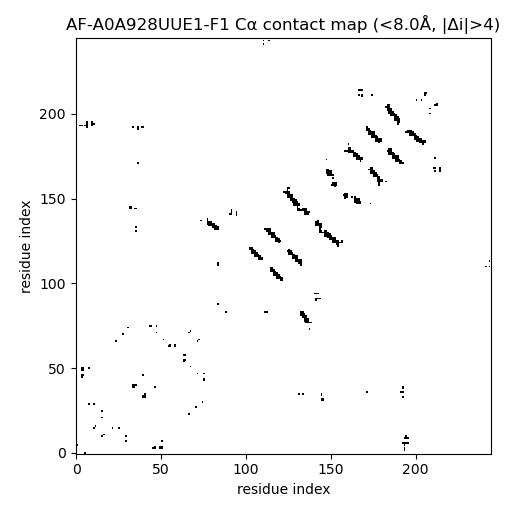1 85 ? 17.942 12.286 12.637 1.00 64.06 85 SER A C 1
ATOM 743 O O . SER A 1 85 ? 17.834 11.104 12.286 1.00 64.06 85 SER A O 1
ATOM 745 N N . LYS A 1 86 ? 19.148 12.858 12.767 1.00 63.88 86 LYS A N 1
ATOM 746 C CA . LYS A 1 86 ? 20.401 12.096 12.597 1.00 63.88 86 LYS A CA 1
ATOM 747 C C . LYS A 1 86 ? 20.513 10.944 13.605 1.00 63.88 86 LYS A C 1
ATOM 749 O O . LYS A 1 86 ? 21.080 9.912 13.266 1.00 63.88 86 LYS A O 1
ATOM 754 N N . GLU A 1 87 ? 19.949 11.080 14.801 1.00 61.66 87 GLU A N 1
ATOM 755 C CA . GLU A 1 87 ? 19.933 10.036 15.832 1.00 61.66 87 GLU A CA 1
ATOM 756 C C . GLU A 1 87 ? 18.969 8.891 15.471 1.00 61.66 87 GLU A C 1
ATOM 758 O O . GLU A 1 87 ? 19.285 7.710 15.651 1.00 61.66 87 GLU A O 1
ATOM 763 N N . ILE A 1 88 ? 17.821 9.224 14.872 1.00 63.72 88 ILE A N 1
ATOM 764 C CA . ILE A 1 88 ? 16.834 8.244 14.397 1.00 63.72 88 ILE A CA 1
ATOM 765 C C . ILE A 1 88 ? 17.393 7.420 13.228 1.00 63.72 88 ILE A C 1
ATOM 767 O O . ILE A 1 88 ? 17.106 6.227 13.141 1.00 63.72 88 ILE A O 1
ATOM 771 N N . LYS A 1 89 ? 18.269 7.994 12.387 1.00 63.84 89 LYS A N 1
ATOM 772 C CA . LYS A 1 89 ? 18.972 7.277 11.301 1.00 63.84 89 LYS A CA 1
ATOM 773 C C . LYS A 1 89 ? 19.710 6.026 11.789 1.00 63.84 89 LYS A C 1
ATOM 775 O O . LYS A 1 89 ? 19.616 4.974 11.162 1.00 63.84 89 LYS A O 1
ATOM 780 N N . ASN A 1 90 ? 20.435 6.129 12.901 1.00 64.56 90 ASN A N 1
ATOM 781 C CA . ASN A 1 90 ? 21.208 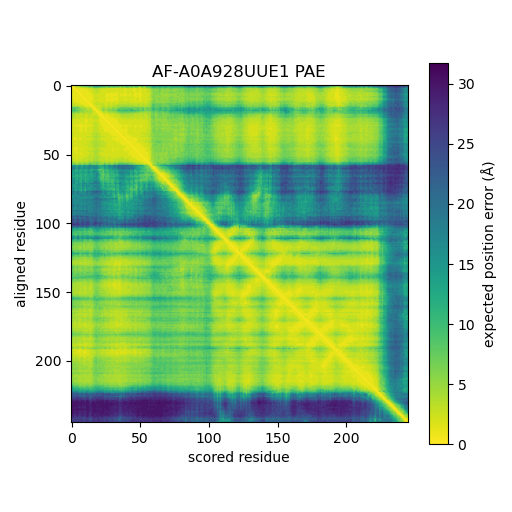5.003 13.435 1.00 64.56 90 ASN A CA 1
ATOM 782 C C . ASN A 1 90 ? 20.285 3.917 14.006 1.00 64.56 90 ASN A C 1
ATOM 784 O O . ASN A 1 90 ? 20.517 2.728 13.800 1.00 64.56 90 ASN A O 1
ATOM 788 N N . SER A 1 91 ? 19.189 4.326 14.647 1.00 61.62 91 SER A N 1
ATOM 789 C CA . SER A 1 91 ? 18.168 3.404 15.158 1.00 61.62 91 SER A CA 1
ATOM 790 C C . SER A 1 91 ? 17.376 2.723 14.032 1.00 61.62 91 SER A C 1
ATOM 792 O O . SER A 1 91 ? 17.044 1.544 14.143 1.00 61.62 91 SER A O 1
ATOM 794 N N . PHE A 1 92 ? 17.121 3.428 12.925 1.00 63.28 92 PHE A N 1
ATOM 795 C CA . PHE A 1 92 ? 16.478 2.898 11.718 1.00 63.28 92 PHE A CA 1
ATOM 796 C C . PHE A 1 92 ? 17.308 1.782 11.083 1.00 63.28 92 PHE A C 1
ATOM 798 O O . PHE A 1 92 ? 16.765 0.714 10.792 1.00 63.28 92 PHE A O 1
ATOM 805 N N . ASN A 1 93 ? 18.617 2.008 10.918 1.00 63.78 93 ASN A N 1
ATOM 806 C CA . ASN A 1 93 ? 19.538 0.996 10.398 1.00 63.78 93 ASN A CA 1
ATOM 807 C C . ASN A 1 93 ? 19.502 -0.260 11.274 1.00 63.78 93 ASN A C 1
ATOM 809 O O . ASN A 1 93 ? 19.210 -1.342 10.778 1.00 63.78 93 ASN A O 1
ATOM 813 N N . ASN A 1 94 ? 19.628 -0.095 12.593 1.00 62.25 94 ASN A N 1
ATOM 814 C CA . ASN A 1 94 ? 19.605 -1.215 13.535 1.00 62.25 94 ASN A CA 1
ATOM 815 C C . ASN A 1 94 ? 18.266 -1.980 13.534 1.00 62.25 94 ASN A C 1
ATOM 817 O O . ASN A 1 94 ? 18.250 -3.208 13.589 1.00 62.25 94 ASN A O 1
ATOM 821 N N . CYS A 1 95 ? 17.126 -1.282 13.462 1.00 59.75 95 CYS A N 1
ATOM 822 C CA . CYS A 1 95 ? 15.808 -1.924 13.456 1.00 59.75 95 CYS A CA 1
ATOM 823 C C . CYS A 1 95 ? 15.569 -2.736 12.176 1.00 59.75 95 CYS A C 1
ATOM 825 O O . CYS A 1 95 ? 15.019 -3.840 12.224 1.00 59.75 95 CYS A O 1
ATOM 827 N N . LEU A 1 96 ? 15.985 -2.200 11.026 1.00 59.66 96 LEU A N 1
ATOM 828 C CA . LEU A 1 96 ? 15.824 -2.892 9.757 1.00 59.66 96 LEU A CA 1
ATOM 829 C C . LEU A 1 96 ? 16.817 -4.037 9.594 1.00 59.66 96 LEU A C 1
ATOM 831 O O . LEU A 1 96 ? 16.407 -5.084 9.102 1.00 59.66 96 LEU A O 1
ATOM 835 N N . ASP A 1 97 ? 18.064 -3.870 10.030 1.00 58.03 97 ASP A N 1
ATOM 836 C CA . ASP A 1 97 ? 19.105 -4.897 9.932 1.00 58.03 97 ASP A CA 1
ATOM 837 C C . ASP A 1 97 ? 18.802 -6.102 10.836 1.00 58.03 97 ASP A C 1
ATOM 839 O O . ASP A 1 97 ? 19.078 -7.239 10.464 1.00 58.03 97 ASP A O 1
ATOM 843 N N . ASN A 1 98 ? 18.080 -5.905 11.945 1.00 53.34 98 ASN A N 1
ATOM 844 C CA . ASN A 1 98 ? 17.614 -7.003 12.800 1.00 53.34 98 ASN A CA 1
ATOM 845 C C . ASN A 1 98 ? 16.545 -7.906 12.149 1.00 53.34 98 ASN A C 1
ATOM 847 O O . ASN A 1 98 ? 16.344 -9.034 12.598 1.00 53.34 98 ASN A O 1
ATOM 851 N N . LYS A 1 99 ? 15.873 -7.463 11.073 1.00 49.44 99 LYS A N 1
ATOM 852 C CA . LYS A 1 99 ? 15.021 -8.339 10.240 1.00 49.44 99 LYS A CA 1
ATOM 853 C C . LYS A 1 99 ? 15.816 -9.078 9.151 1.00 49.44 99 LYS A C 1
ATOM 855 O O . LYS A 1 99 ? 15.284 -10.006 8.541 1.00 49.44 99 LYS A O 1
ATOM 860 N N . VAL A 1 100 ? 17.073 -8.697 8.907 1.00 54.12 100 VAL A N 1
ATOM 861 C CA . VAL A 1 100 ? 17.912 -9.207 7.815 1.00 54.12 100 VAL A CA 1
ATOM 862 C C . VAL A 1 100 ? 18.639 -10.474 8.267 1.00 54.12 100 VAL A C 1
ATOM 864 O O . VAL A 1 100 ? 19.759 -10.452 8.776 1.00 54.12 100 VAL A O 1
ATOM 867 N N . LYS A 1 101 ? 18.032 -11.637 8.028 1.00 50.97 101 LYS A N 1
ATOM 868 C CA . LYS A 1 101 ? 18.791 -12.895 7.998 1.00 50.97 101 LYS A CA 1
ATOM 869 C C . LYS A 1 101 ? 19.738 -12.853 6.792 1.00 50.97 101 LYS A C 1
ATOM 871 O O . LYS A 1 101 ? 19.253 -13.116 5.704 1.00 50.97 101 LYS A O 1
ATOM 876 N N . LYS A 1 102 ? 21.022 -12.498 6.986 1.00 55.56 102 LYS A N 1
ATOM 877 C CA . LYS A 1 102 ? 22.276 -12.708 6.188 1.00 55.56 102 LYS A CA 1
ATOM 878 C C . LYS A 1 102 ? 22.244 -13.128 4.686 1.00 55.56 102 LYS A C 1
ATOM 880 O O . LYS A 1 102 ? 23.245 -13.620 4.185 1.00 55.56 102 LYS A O 1
ATOM 885 N N . THR A 1 103 ? 21.153 -12.978 3.944 1.00 63.84 103 THR A N 1
ATOM 886 C CA . THR A 1 103 ? 20.942 -13.625 2.633 1.00 63.84 103 THR A CA 1
ATOM 887 C C . THR A 1 103 ? 20.785 -12.641 1.484 1.00 63.84 103 THR A C 1
ATOM 889 O O . THR A 1 103 ? 20.567 -13.078 0.364 1.00 63.84 103 THR A O 1
ATOM 892 N N . TYR A 1 104 ? 20.902 -11.336 1.720 1.00 70.38 104 TYR A N 1
ATOM 893 C CA . TYR A 1 104 ? 20.804 -10.312 0.682 1.00 70.38 104 TYR A CA 1
ATOM 894 C C . TYR A 1 104 ? 21.600 -9.065 1.069 1.00 70.38 104 TYR A C 1
ATOM 896 O O . TYR A 1 104 ? 21.722 -8.742 2.253 1.00 70.38 104 TYR A O 1
ATOM 904 N N . ASP A 1 105 ? 22.085 -8.343 0.062 1.00 75.88 105 ASP A N 1
ATOM 905 C CA . ASP A 1 105 ? 22.686 -7.023 0.226 1.00 75.88 105 ASP A CA 1
ATOM 906 C C . ASP A 1 105 ? 21.585 -5.963 0.280 1.00 75.88 105 ASP A C 1
ATOM 908 O O . ASP A 1 105 ? 20.559 -6.078 -0.397 1.00 75.88 105 ASP A O 1
ATOM 912 N N . SER A 1 106 ? 21.771 -4.903 1.068 1.00 77.88 106 SER A N 1
ATOM 913 C CA . SER A 1 106 ? 20.818 -3.792 1.087 1.00 77.88 106 SER A CA 1
ATOM 914 C C . SER A 1 106 ? 21.505 -2.437 1.002 1.00 77.88 106 SER A C 1
ATOM 916 O O . SER A 1 106 ? 22.529 -2.201 1.637 1.00 77.88 106 SER A O 1
ATOM 918 N N . GLN A 1 107 ? 20.930 -1.547 0.197 1.00 75.88 107 GLN A N 1
ATOM 919 C CA . GLN A 1 107 ? 21.362 -0.163 0.037 1.00 75.88 107 GLN A CA 1
ATOM 920 C C . GLN A 1 107 ? 20.224 0.767 0.431 1.00 75.88 107 GLN A C 1
ATOM 922 O O . GLN A 1 107 ? 19.055 0.488 0.159 1.00 75.88 107 GLN A O 1
ATOM 927 N N . MET A 1 108 ? 20.566 1.884 1.063 1.00 74.94 108 MET A N 1
ATOM 928 C CA . MET A 1 108 ? 19.590 2.839 1.565 1.00 74.94 108 MET A CA 1
ATOM 929 C C . MET A 1 108 ? 19.937 4.254 1.113 1.00 74.94 108 MET A C 1
ATOM 931 O O . MET A 1 108 ? 21.057 4.726 1.304 1.00 74.94 108 MET A O 1
ATOM 935 N N . LEU A 1 109 ? 18.946 4.938 0.551 1.00 75.06 109 LEU A N 1
ATOM 936 C CA . LEU A 1 109 ? 19.012 6.325 0.115 1.00 75.06 109 LEU A CA 1
ATOM 937 C C . LEU A 1 109 ? 17.945 7.118 0.868 1.00 75.06 109 LEU A C 1
ATOM 939 O O . LEU A 1 109 ? 16.759 6.805 0.801 1.00 75.06 109 LEU A O 1
ATOM 943 N N . ILE A 1 110 ? 18.364 8.148 1.596 1.00 71.12 110 ILE A N 1
ATOM 944 C CA . ILE A 1 110 ? 17.474 8.961 2.430 1.00 71.12 110 ILE A CA 1
ATOM 945 C C . ILE A 1 110 ? 17.352 10.351 1.821 1.00 71.12 110 ILE A C 1
ATOM 947 O O . ILE A 1 110 ? 18.352 10.970 1.468 1.00 71.12 110 ILE A O 1
ATOM 951 N N . ASN A 1 111 ? 16.126 10.852 1.771 1.00 71.19 111 ASN A N 1
ATOM 952 C CA . ASN A 1 111 ? 15.799 12.252 1.543 1.00 71.19 111 ASN A CA 1
ATOM 953 C C . ASN A 1 111 ? 14.919 12.746 2.702 1.00 71.19 111 ASN A C 1
ATOM 955 O O . ASN A 1 111 ? 14.354 11.931 3.429 1.00 71.19 111 ASN A O 1
ATOM 959 N N . HIS A 1 112 ? 14.759 14.060 2.857 1.00 68.69 112 HIS A N 1
ATOM 960 C CA . HIS A 1 112 ? 14.104 14.715 3.995 1.00 68.69 112 HIS A CA 1
ATOM 961 C C . HIS A 1 112 ? 12.775 14.064 4.428 1.00 68.69 112 HIS A C 1
ATOM 963 O O . HIS A 1 112 ? 12.519 13.940 5.626 1.00 68.69 112 HIS A O 1
ATOM 969 N N . ASN A 1 113 ? 11.977 13.561 3.475 1.00 73.62 113 ASN A N 1
ATOM 970 C CA . ASN A 1 113 ? 10.650 13.000 3.757 1.00 73.62 113 ASN A CA 1
ATOM 971 C C . ASN A 1 113 ? 10.493 11.501 3.457 1.00 73.62 113 ASN A C 1
ATOM 973 O O . ASN A 1 113 ? 9.466 10.911 3.801 1.00 73.62 113 ASN A O 1
ATOM 977 N N . LYS A 1 114 ? 11.469 10.870 2.794 1.00 79.38 114 LYS A N 1
ATOM 978 C CA . LYS A 1 114 ? 11.345 9.487 2.311 1.00 79.38 114 LYS A CA 1
ATOM 979 C C . LYS A 1 114 ? 12.665 8.739 2.410 1.00 79.38 114 LYS A C 1
ATOM 981 O O . LYS A 1 114 ? 13.730 9.294 2.152 1.00 79.38 114 LYS A O 1
ATOM 986 N N . CYS A 1 115 ? 12.569 7.453 2.711 1.00 80.94 115 CYS A N 1
ATOM 987 C CA . CYS A 1 115 ? 13.689 6.528 2.701 1.00 80.94 115 CYS A CA 1
ATOM 988 C C . CYS A 1 115 ? 13.454 5.466 1.625 1.00 80.94 115 CYS A C 1
ATOM 990 O O . CYS A 1 115 ? 12.474 4.730 1.676 1.00 80.94 115 CYS A O 1
ATOM 992 N N . LEU A 1 116 ? 14.338 5.412 0.634 1.00 83.75 116 LEU A N 1
ATOM 993 C CA . LEU A 1 116 ? 14.373 4.381 -0.394 1.00 83.75 116 LEU A CA 1
ATOM 994 C C . LEU A 1 116 ? 15.334 3.282 0.060 1.00 83.75 116 LEU A C 1
ATOM 996 O O . LEU A 1 116 ? 16.515 3.542 0.291 1.00 83.75 116 LEU A O 1
ATOM 1000 N N . LYS A 1 117 ? 14.842 2.050 0.136 1.00 83.31 117 LYS A N 1
ATOM 1001 C CA . LYS A 1 117 ? 15.645 0.860 0.386 1.00 83.31 117 LYS A CA 1
ATOM 1002 C C . LYS A 1 117 ? 15.609 -0.053 -0.832 1.00 83.31 117 LYS A C 1
ATOM 1004 O O . LYS A 1 117 ? 14.550 -0.319 -1.395 1.00 83.31 117 LYS A O 1
ATOM 1009 N N . VAL A 1 118 ? 16.787 -0.512 -1.233 1.00 84.00 118 VAL A N 1
ATOM 1010 C CA . VAL A 1 118 ? 16.980 -1.457 -2.331 1.00 84.00 118 VAL A CA 1
ATOM 1011 C C . VAL A 1 118 ? 17.592 -2.718 -1.749 1.00 84.00 118 VAL A C 1
ATOM 1013 O O . VAL A 1 118 ? 18.708 -2.689 -1.234 1.00 84.00 118 VAL A O 1
ATOM 1016 N N . PHE A 1 119 ? 16.864 -3.820 -1.834 1.00 84.69 119 PHE A N 1
ATOM 1017 C CA . PHE A 1 119 ? 17.332 -5.148 -1.466 1.00 84.69 119 PHE A CA 1
ATOM 1018 C C . PHE A 1 119 ? 17.832 -5.860 -2.717 1.00 84.69 119 PHE A C 1
ATOM 1020 O O . PHE A 1 119 ? 17.162 -5.822 -3.745 1.00 84.69 119 PHE A O 1
ATOM 1027 N N . THR A 1 120 ? 18.997 -6.496 -2.646 1.00 83.38 120 THR A N 1
ATOM 1028 C CA . THR A 1 120 ? 19.578 -7.294 -3.730 1.00 83.38 120 THR A CA 1
ATOM 1029 C C . THR A 1 120 ? 19.816 -8.709 -3.226 1.00 83.38 120 THR A C 1
ATOM 1031 O O . THR A 1 120 ? 20.639 -8.937 -2.345 1.00 83.38 120 THR A O 1
ATOM 1034 N N . TYR A 1 121 ? 19.069 -9.659 -3.778 1.00 84.38 121 TYR A N 1
ATOM 1035 C CA . TYR A 1 121 ? 19.153 -11.071 -3.415 1.00 84.38 121 TYR A CA 1
ATOM 1036 C C . TYR A 1 121 ? 20.264 -11.788 -4.204 1.00 84.38 121 TYR A C 1
ATOM 1038 O O . TYR A 1 121 ? 20.675 -11.288 -5.251 1.00 84.38 121 TYR A O 1
ATOM 1046 N N . PRO A 1 122 ? 20.707 -12.992 -3.786 1.00 81.88 122 PRO A N 1
ATOM 1047 C CA . PRO A 1 122 ? 21.829 -13.699 -4.411 1.00 81.88 122 PRO A CA 1
ATOM 1048 C C . PRO A 1 122 ? 21.572 -14.075 -5.875 1.00 81.88 122 PRO A C 1
ATOM 1050 O O . PRO A 1 122 ? 22.499 -14.195 -6.665 1.00 81.88 122 PRO A O 1
ATOM 1053 N N . CYS A 1 123 ? 20.303 -14.219 -6.266 1.00 82.69 123 CYS A N 1
ATOM 1054 C CA . CYS A 1 123 ? 19.893 -14.436 -7.653 1.00 82.69 123 CYS A CA 1
ATOM 1055 C C . CYS A 1 123 ? 19.828 -13.141 -8.488 1.00 82.69 123 CYS A C 1
ATOM 1057 O O . CYS A 1 123 ? 19.222 -13.135 -9.556 1.00 82.69 123 CYS A O 1
ATOM 1059 N N . ASN A 1 124 ? 20.388 -12.032 -7.994 1.00 80.50 124 ASN A N 1
ATOM 1060 C CA . ASN A 1 124 ? 20.308 -10.687 -8.569 1.00 80.50 124 ASN A CA 1
ATOM 1061 C C . ASN A 1 124 ? 18.887 -10.109 -8.710 1.00 80.50 124 ASN A C 1
ATOM 1063 O O . ASN A 1 124 ? 18.724 -9.042 -9.305 1.00 80.50 124 ASN A O 1
ATOM 1067 N N . SER A 1 125 ? 17.851 -10.750 -8.154 1.00 86.06 125 SER A N 1
ATOM 1068 C CA . SER A 1 125 ? 16.536 -10.110 -8.033 1.00 86.06 125 SER A CA 1
ATOM 1069 C C . SER A 1 125 ? 16.606 -8.945 -7.050 1.00 86.06 12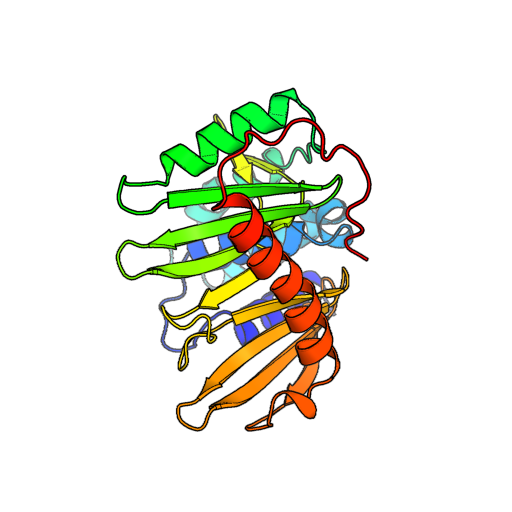5 SER A C 1
ATOM 1071 O O . SER A 1 125 ? 17.359 -9.014 -6.073 1.00 86.06 125 SER A O 1
ATOM 1073 N N . LYS A 1 126 ? 15.805 -7.904 -7.281 1.00 86.81 126 LYS A N 1
ATOM 1074 C CA . LYS A 1 126 ? 15.805 -6.711 -6.434 1.00 86.81 126 LYS A CA 1
ATOM 1075 C C . LYS A 1 126 ? 14.420 -6.359 -5.945 1.00 86.81 126 LYS A C 1
ATOM 1077 O O . LYS A 1 126 ? 13.498 -6.303 -6.749 1.00 86.81 126 LYS A O 1
ATOM 1082 N N . ASP A 1 127 ? 14.321 -6.000 -4.676 1.00 89.38 127 ASP A N 1
ATOM 1083 C CA . ASP A 1 127 ? 13.106 -5.409 -4.130 1.00 89.38 127 ASP A CA 1
ATOM 1084 C C . ASP A 1 127 ? 13.379 -3.943 -3.802 1.00 89.38 127 ASP A C 1
ATOM 1086 O O . ASP A 1 127 ? 14.393 -3.593 -3.194 1.00 89.38 127 ASP A O 1
ATOM 1090 N N . ILE A 1 128 ? 12.487 -3.072 -4.261 1.00 89.00 128 ILE A N 1
ATOM 1091 C CA . ILE A 1 128 ? 12.502 -1.647 -3.965 1.00 89.00 128 ILE A CA 1
ATOM 1092 C C . ILE A 1 128 ? 11.371 -1.348 -3.009 1.00 89.00 128 ILE A C 1
ATOM 1094 O O . ILE A 1 128 ? 10.204 -1.556 -3.337 1.00 89.00 128 ILE A O 1
ATOM 1098 N N . GLU A 1 129 ? 11.721 -0.751 -1.880 1.00 91.06 129 GLU A N 1
ATOM 1099 C CA . GLU A 1 129 ? 10.763 -0.265 -0.907 1.00 91.06 129 GLU A CA 1
ATOM 1100 C C . GLU A 1 129 ? 11.006 1.211 -0.619 1.00 91.06 129 GLU A C 1
ATOM 1102 O O . GLU A 1 129 ? 12.134 1.638 -0.377 1.00 91.06 129 GLU A O 1
ATOM 1107 N N . ILE A 1 130 ? 9.939 2.008 -0.644 1.00 88.81 130 ILE A N 1
ATOM 1108 C CA . ILE A 1 130 ? 9.986 3.412 -0.234 1.00 88.81 130 ILE A CA 1
ATOM 1109 C C . ILE A 1 130 ? 9.154 3.560 1.026 1.00 88.81 130 ILE A C 1
ATOM 1111 O O . ILE A 1 130 ? 7.967 3.235 1.045 1.00 88.81 130 ILE A O 1
ATOM 1115 N N . TYR A 1 131 ? 9.785 4.088 2.059 1.00 87.00 131 TYR A N 1
ATOM 1116 C CA . TYR A 1 131 ? 9.217 4.358 3.364 1.00 87.00 131 TYR A CA 1
ATOM 1117 C C . TYR A 1 131 ? 9.022 5.859 3.549 1.00 87.00 131 TYR A C 1
ATOM 1119 O O . TYR A 1 131 ? 9.813 6.670 3.058 1.00 87.00 131 TYR A O 1
ATOM 1127 N N . THR A 1 132 ? 7.983 6.237 4.287 1.00 82.94 132 THR A N 1
ATOM 1128 C CA . THR A 1 132 ? 7.895 7.584 4.860 1.00 82.94 132 THR A CA 1
ATOM 1129 C C . THR A 1 132 ? 8.937 7.745 5.960 1.00 82.94 132 THR A C 1
ATOM 1131 O O . THR A 1 132 ? 9.363 6.767 6.565 1.00 82.94 132 THR A O 1
ATOM 1134 N N . ASN A 1 133 ? 9.290 8.981 6.286 1.00 75.06 133 ASN A N 1
ATOM 1135 C CA . ASN A 1 133 ? 10.103 9.307 7.458 1.00 75.06 133 ASN A CA 1
ATOM 1136 C C . ASN A 1 133 ? 9.345 9.218 8.801 1.00 75.06 133 ASN A C 1
ATOM 1138 O O . ASN A 1 133 ? 9.790 9.793 9.789 1.00 75.06 133 ASN A O 1
ATOM 1142 N N . LEU A 1 134 ? 8.199 8.539 8.816 1.00 77.62 134 LEU A N 1
ATOM 1143 C CA . LEU A 1 134 ? 7.334 8.388 9.974 1.00 77.62 134 LEU A CA 1
ATOM 1144 C C . LEU A 1 134 ? 7.606 7.063 10.672 1.00 77.62 134 LEU A C 1
ATOM 1146 O O . LEU A 1 134 ? 7.680 6.001 10.042 1.00 77.62 134 LEU A O 1
ATOM 1150 N N . PHE A 1 135 ? 7.666 7.148 11.990 1.00 77.19 135 PHE A N 1
ATOM 1151 C CA . PHE A 1 135 ? 7.881 6.027 12.881 1.00 77.19 135 PHE A CA 1
ATOM 1152 C C . PHE A 1 135 ? 6.729 5.916 13.865 1.00 77.19 135 PHE A C 1
ATOM 1154 O O . PHE A 1 135 ? 6.039 6.895 14.144 1.00 77.19 135 PHE A O 1
ATOM 1161 N N . PHE A 1 136 ? 6.564 4.721 14.412 1.00 76.00 136 PHE A N 1
ATOM 1162 C CA . PHE A 1 136 ? 5.731 4.480 15.574 1.00 76.00 136 PHE A CA 1
ATOM 1163 C C . PHE A 1 136 ? 6.563 3.773 16.641 1.00 76.00 136 PHE A C 1
ATOM 1165 O O . PHE A 1 136 ? 7.435 2.947 16.341 1.00 76.00 136 PHE A O 1
ATOM 1172 N N . LEU A 1 137 ? 6.330 4.123 17.900 1.00 73.12 137 LEU A N 1
ATOM 1173 C CA . LEU A 1 137 ? 7.020 3.511 19.020 1.00 73.12 137 LEU A CA 1
ATOM 1174 C C . LEU A 1 137 ? 6.328 2.193 19.318 1.00 73.12 137 LEU A C 1
ATOM 1176 O O . LEU A 1 137 ? 5.247 2.181 19.859 1.00 73.12 137 LEU A O 1
ATOM 1180 N N . ASN A 1 138 ? 6.940 1.068 19.013 1.00 71.25 138 ASN A N 1
ATOM 1181 C CA . ASN A 1 138 ? 6.491 -0.229 19.480 1.00 71.25 138 ASN A CA 1
ATOM 1182 C C . ASN A 1 138 ? 7.358 -0.631 20.697 1.00 71.25 138 ASN A C 1
ATOM 1184 O O . ASN A 1 138 ? 8.324 -1.362 20.472 1.00 71.25 138 ASN A O 1
ATOM 1188 N N . PRO A 1 139 ? 7.067 -0.191 21.957 1.00 65.62 139 PRO A N 1
ATOM 1189 C CA . PRO A 1 139 ? 7.942 -0.431 23.098 1.00 65.62 139 PRO A CA 1
ATOM 1190 C C . PRO A 1 139 ? 8.483 -1.864 23.177 1.00 65.62 139 PRO A C 1
ATOM 1192 O O . PRO A 1 139 ? 7.695 -2.811 23.092 1.00 65.62 139 PRO A O 1
ATOM 1195 N N . PRO A 1 140 ? 9.805 -2.025 23.371 1.00 66.94 140 PRO A N 1
ATOM 1196 C CA . PRO A 1 140 ? 10.820 -0.973 23.566 1.00 66.94 140 PRO A CA 1
ATOM 1197 C C . PRO A 1 140 ? 11.410 -0.384 22.263 1.00 66.94 140 PRO A C 1
ATOM 1199 O O . PRO A 1 140 ? 12.361 0.390 22.312 1.00 66.94 140 PRO A O 1
ATOM 1202 N N . TYR A 1 141 ? 10.899 -0.758 21.093 1.00 72.19 141 TYR A N 1
ATOM 1203 C CA . TYR A 1 141 ? 11.508 -0.484 19.792 1.00 72.19 141 TYR A CA 1
ATOM 1204 C C . TYR A 1 141 ? 10.830 0.656 19.035 1.00 72.19 141 TYR A C 1
ATOM 1206 O O . TYR A 1 141 ? 9.613 0.774 19.013 1.00 72.19 141 TYR A O 1
ATOM 1214 N N . LEU A 1 142 ? 11.604 1.447 18.299 1.00 72.50 142 LEU A N 1
ATOM 1215 C CA . LEU A 1 142 ? 11.059 2.335 17.275 1.00 72.50 142 LEU A CA 1
ATOM 1216 C C . LEU A 1 142 ? 10.939 1.554 15.958 1.00 72.50 142 LEU A C 1
ATOM 1218 O O . LEU A 1 142 ? 11.920 0.958 15.510 1.00 72.50 142 LEU A O 1
ATOM 1222 N N . LYS A 1 143 ? 9.752 1.531 15.344 1.00 76.38 143 LYS A N 1
ATOM 1223 C CA . LYS A 1 143 ? 9.490 0.826 14.080 1.00 76.38 143 LYS A CA 1
ATOM 1224 C C . LYS A 1 143 ? 9.030 1.808 13.006 1.00 76.38 143 LYS A C 1
ATOM 1226 O O . LYS A 1 143 ? 8.327 2.773 13.288 1.00 76.38 143 LYS A O 1
ATOM 1231 N N . ASN A 1 144 ? 9.401 1.540 11.759 1.00 78.00 144 ASN A N 1
ATOM 1232 C CA . ASN A 1 144 ? 8.865 2.281 10.619 1.00 78.00 144 ASN A CA 1
ATOM 1233 C C . ASN A 1 144 ? 7.432 1.884 10.330 1.00 78.00 144 ASN A C 1
ATOM 1235 O O . ASN A 1 144 ? 7.079 0.707 10.453 1.00 78.00 144 ASN A O 1
ATOM 1239 N N . LEU A 1 145 ? 6.662 2.840 9.818 1.00 83.94 145 LEU A N 1
ATOM 1240 C CA . LEU A 1 145 ? 5.453 2.490 9.090 1.00 83.94 145 LEU A CA 1
ATOM 1241 C C . LEU A 1 145 ? 5.792 1.600 7.873 1.00 83.94 145 LEU A C 1
ATOM 1243 O O . LEU A 1 145 ? 6.920 1.644 7.374 1.00 83.94 145 LEU A O 1
ATOM 1247 N N . PRO A 1 146 ? 4.843 0.781 7.388 1.00 86.75 146 PRO A N 1
ATOM 1248 C CA . PRO A 1 146 ? 5.020 -0.024 6.185 1.00 86.75 146 PRO A CA 1
ATOM 1249 C C . PRO A 1 146 ? 5.460 0.804 4.970 1.00 86.75 146 PRO A C 1
ATOM 1251 O O . PRO A 1 146 ? 5.258 2.015 4.901 1.00 86.75 146 PRO A O 1
ATOM 1254 N N . ALA A 1 147 ? 6.045 0.147 3.970 1.00 90.50 147 ALA A N 1
ATOM 1255 C CA . ALA A 1 147 ? 6.427 0.831 2.744 1.00 90.50 147 ALA A CA 1
ATOM 1256 C C . ALA A 1 147 ? 5.186 1.370 1.996 1.00 90.50 147 ALA A C 1
ATOM 1258 O O . ALA A 1 147 ? 4.195 0.663 1.786 1.00 90.50 147 ALA A O 1
ATOM 1259 N N . ILE A 1 148 ? 5.264 2.627 1.553 1.00 90.62 148 ILE A N 1
ATOM 1260 C CA . ILE A 1 148 ? 4.263 3.287 0.694 1.00 90.62 148 ILE A CA 1
ATOM 1261 C C . ILE A 1 148 ? 4.422 2.899 -0.780 1.00 90.62 148 ILE A C 1
ATOM 1263 O O . ILE A 1 148 ? 3.531 3.121 -1.596 1.00 90.62 148 ILE A O 1
ATOM 1267 N N . THR A 1 149 ? 5.575 2.343 -1.144 1.00 92.81 149 THR A N 1
ATOM 1268 C CA . THR A 1 149 ? 5.858 1.756 -2.457 1.00 92.81 149 THR A CA 1
ATOM 1269 C C . THR A 1 149 ? 6.643 0.480 -2.232 1.00 92.81 149 THR A C 1
ATOM 1271 O O . THR A 1 149 ? 7.597 0.495 -1.461 1.00 92.81 149 THR A O 1
ATOM 1274 N N . SER A 1 150 ? 6.243 -0.596 -2.896 1.00 94.00 150 SER A N 1
ATOM 1275 C CA . SER A 1 150 ? 6.938 -1.879 -2.889 1.00 94.00 150 SER A CA 1
ATOM 1276 C C . SER A 1 150 ? 6.868 -2.453 -4.298 1.00 94.00 150 SER A C 1
ATOM 1278 O O . SER A 1 150 ? 5.776 -2.650 -4.840 1.00 94.00 150 SER A O 1
ATOM 1280 N N . LEU A 1 151 ? 8.036 -2.624 -4.911 1.00 94.25 151 LEU A N 1
ATOM 1281 C CA . LEU A 1 151 ? 8.208 -3.093 -6.280 1.00 94.25 151 LEU A CA 1
ATOM 1282 C C . LEU A 1 151 ? 9.223 -4.228 -6.293 1.00 94.25 151 LEU A C 1
ATOM 1284 O O . LEU A 1 151 ? 10.327 -4.071 -5.773 1.00 94.25 151 LEU A O 1
ATOM 1288 N N . GLN A 1 152 ? 8.875 -5.334 -6.936 1.00 92.94 152 GLN A N 1
ATOM 1289 C CA . GLN A 1 152 ? 9.729 -6.518 -6.995 1.00 92.94 152 GLN A CA 1
ATOM 1290 C C . GLN A 1 152 ? 10.233 -6.724 -8.421 1.00 92.94 152 GLN A C 1
ATOM 1292 O O . GLN A 1 152 ? 9.450 -6.760 -9.368 1.00 92.94 152 GLN A O 1
ATOM 1297 N N . TYR A 1 153 ? 11.543 -6.858 -8.586 1.00 90.44 153 TYR A N 1
ATOM 1298 C CA . TYR A 1 153 ? 12.216 -6.974 -9.876 1.00 90.44 153 TYR A CA 1
ATOM 1299 C C . TYR A 1 153 ? 12.936 -8.317 -9.999 1.00 90.44 153 TYR A C 1
ATOM 1301 O O . TYR A 1 153 ? 13.575 -8.806 -9.066 1.00 90.44 153 TYR A O 1
ATOM 1309 N N . CYS A 1 154 ? 12.855 -8.913 -11.183 1.00 88.81 154 CYS A N 1
ATOM 1310 C CA . CYS A 1 154 ? 13.654 -10.060 -11.597 1.00 88.81 154 CYS A CA 1
ATOM 1311 C C . CYS A 1 154 ? 15.130 -9.676 -11.804 1.00 88.81 154 CYS A C 1
ATOM 1313 O O . CYS A 1 154 ? 15.492 -8.499 -11.834 1.00 88.81 154 CYS A O 1
ATOM 1315 N N . TYR A 1 155 ? 15.982 -10.684 -12.015 1.00 84.75 155 TYR A N 1
ATOM 1316 C CA . TYR A 1 155 ? 17.419 -10.522 -12.285 1.00 84.75 155 TYR A CA 1
ATOM 1317 C C . TYR A 1 155 ? 17.732 -9.654 -13.518 1.00 84.75 155 TYR A C 1
ATOM 1319 O O . TYR A 1 155 ? 18.808 -9.073 -13.624 1.00 84.75 155 TYR A O 1
ATOM 1327 N N . ASN A 1 156 ? 16.784 -9.546 -14.449 1.00 84.75 156 ASN A N 1
ATOM 1328 C CA . ASN A 1 156 ? 16.869 -8.711 -15.646 1.00 84.75 156 ASN A CA 1
ATOM 1329 C C . ASN A 1 156 ? 16.316 -7.288 -15.437 1.00 84.75 156 ASN A C 1
ATOM 1331 O O . ASN A 1 156 ? 16.131 -6.562 -16.411 1.00 84.75 156 ASN A O 1
ATOM 1335 N N . PHE A 1 157 ? 16.048 -6.880 -14.190 1.00 82.88 157 PHE A N 1
ATOM 1336 C CA . PHE A 1 157 ? 15.480 -5.571 -13.839 1.00 82.88 157 PHE A CA 1
ATOM 1337 C C . PHE A 1 157 ? 14.101 -5.294 -14.456 1.00 82.88 157 PHE A C 1
ATOM 1339 O O . PHE A 1 157 ? 13.704 -4.139 -14.619 1.00 82.88 157 PHE A O 1
ATOM 1346 N N . ILE A 1 158 ? 13.348 -6.350 -14.765 1.00 88.69 158 ILE A N 1
ATOM 1347 C CA . ILE A 1 158 ? 11.934 -6.268 -15.136 1.00 88.69 158 ILE A CA 1
ATOM 1348 C C . ILE A 1 158 ? 11.097 -6.537 -13.888 1.00 88.69 158 ILE A C 1
ATOM 1350 O O . ILE A 1 158 ? 11.462 -7.382 -13.071 1.00 88.69 158 ILE A O 1
ATOM 1354 N N . LEU A 1 159 ? 9.987 -5.815 -13.723 1.00 91.56 159 LEU A N 1
ATOM 1355 C CA . LEU A 1 159 ? 9.040 -6.084 -12.641 1.00 91.56 159 LEU A CA 1
ATOM 1356 C C . LEU A 1 159 ? 8.547 -7.537 -12.719 1.00 91.56 159 LEU A C 1
ATOM 1358 O O . LEU A 1 159 ? 8.213 -8.032 -13.795 1.00 91.56 159 LEU A O 1
ATOM 1362 N N . LYS A 1 160 ? 8.504 -8.219 -11.575 1.00 92.88 160 LYS A N 1
ATOM 1363 C CA . LYS A 1 160 ? 8.020 -9.597 -11.475 1.00 92.88 160 LYS A CA 1
ATOM 1364 C C . LYS A 1 160 ? 6.545 -9.675 -11.870 1.00 92.88 160 LYS A C 1
ATOM 1366 O O . LYS A 1 160 ? 5.722 -8.878 -11.413 1.00 92.88 160 LYS A O 1
ATOM 1371 N N . THR A 1 161 ? 6.218 -10.658 -12.698 1.00 93.69 161 THR A N 1
ATOM 1372 C CA . THR A 1 161 ? 4.839 -10.996 -13.062 1.00 93.69 161 THR A CA 1
ATOM 1373 C C . THR A 1 161 ? 4.165 -11.793 -11.946 1.00 93.69 161 THR A C 1
ATOM 1375 O O . THR A 1 161 ? 4.830 -12.344 -11.069 1.00 93.69 161 THR A O 1
ATOM 1378 N N . ASN A 1 162 ? 2.831 -11.840 -11.963 1.00 88.69 162 ASN A N 1
ATOM 1379 C CA . ASN A 1 162 ? 1.987 -12.563 -11.005 1.00 88.69 162 ASN A CA 1
ATOM 1380 C C . ASN A 1 162 ? 2.236 -12.186 -9.533 1.00 88.69 162 ASN A C 1
ATOM 1382 O O . ASN A 1 162 ? 1.999 -12.979 -8.623 1.00 88.69 162 ASN A O 1
ATOM 1386 N N . GLN A 1 163 ? 2.712 -10.966 -9.299 1.00 89.94 163 GLN A N 1
ATOM 1387 C CA . GLN A 1 163 ? 2.926 -10.402 -7.974 1.00 89.94 163 GLN A CA 1
ATOM 1388 C C . GLN A 1 163 ? 2.230 -9.052 -7.865 1.00 89.94 163 GLN A C 1
ATOM 1390 O O . GLN A 1 163 ? 2.076 -8.335 -8.856 1.00 89.94 163 GLN A O 1
ATOM 1395 N N . MET A 1 164 ? 1.791 -8.732 -6.649 1.00 91.75 164 MET A N 1
ATOM 1396 C CA . MET A 1 164 ? 1.177 -7.447 -6.342 1.00 91.75 164 MET A CA 1
ATOM 1397 C C . MET A 1 164 ? 2.259 -6.416 -6.062 1.00 91.75 164 MET A C 1
ATOM 1399 O O . MET A 1 164 ? 3.129 -6.620 -5.217 1.00 91.75 164 MET A O 1
ATOM 1403 N N . HIS A 1 165 ? 2.151 -5.290 -6.749 1.00 94.06 165 HIS A N 1
ATOM 1404 C CA . HIS A 1 165 ? 3.032 -4.142 -6.637 1.00 94.06 165 HIS A CA 1
ATOM 1405 C C . HIS A 1 165 ? 2.236 -2.936 -6.156 1.00 94.06 165 HIS A C 1
ATOM 1407 O O . HIS A 1 165 ? 1.048 -2.780 -6.457 1.00 94.06 165 HIS A O 1
ATOM 1413 N N . TYR A 1 166 ? 2.913 -2.050 -5.434 1.00 93.81 166 TYR A N 1
ATOM 1414 C CA . TYR A 1 166 ? 2.319 -0.831 -4.898 1.00 93.81 166 TYR A CA 1
ATOM 1415 C C . TYR A 1 166 ? 3.228 0.336 -5.225 1.00 93.81 166 TYR A C 1
ATOM 1417 O O . TYR A 1 166 ? 4.425 0.278 -4.952 1.00 93.81 166 TYR A O 1
ATOM 1425 N N . ILE A 1 167 ? 2.671 1.415 -5.762 1.00 94.31 167 ILE A N 1
ATO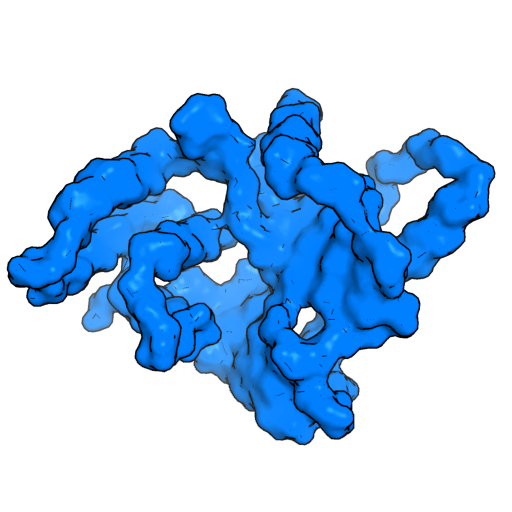M 1426 C CA . ILE A 1 167 ? 3.436 2.631 -6.027 1.00 94.31 167 ILE A CA 1
ATOM 1427 C C . ILE A 1 167 ? 2.647 3.866 -5.631 1.00 94.31 167 ILE A C 1
ATOM 1429 O O . ILE A 1 167 ? 1.515 4.078 -6.067 1.00 94.31 167 ILE A O 1
ATOM 1433 N N . GLN A 1 168 ? 3.260 4.700 -4.797 1.00 92.25 168 GLN A N 1
ATOM 1434 C CA . GLN A 1 168 ? 2.706 6.000 -4.464 1.00 92.25 168 GLN A CA 1
ATOM 1435 C C . GLN A 1 168 ? 2.967 6.951 -5.636 1.00 92.25 168 GLN A C 1
ATOM 1437 O O . GLN A 1 168 ? 4.116 7.217 -5.993 1.00 92.25 168 GLN A O 1
ATOM 1442 N N . THR A 1 169 ? 1.900 7.465 -6.244 1.00 91.44 169 THR A N 1
ATOM 1443 C CA . THR A 1 169 ? 1.984 8.434 -7.347 1.00 91.44 169 THR A CA 1
ATOM 1444 C C . THR A 1 169 ? 1.801 9.870 -6.871 1.00 91.44 169 THR A C 1
ATOM 1446 O O . THR A 1 169 ? 2.302 10.789 -7.512 1.00 91.44 169 THR A O 1
ATOM 1449 N N . SER A 1 170 ? 1.149 10.066 -5.723 1.00 89.94 170 SER A N 1
ATOM 1450 C CA . SER A 1 170 ? 1.101 11.332 -4.986 1.00 89.94 170 SER A CA 1
ATOM 1451 C C . SER A 1 170 ? 0.876 11.062 -3.490 1.00 89.94 170 SER A C 1
ATOM 1453 O O . SER A 1 170 ? 0.539 9.932 -3.133 1.00 89.94 170 SER A O 1
ATOM 1455 N N . PRO A 1 171 ? 1.003 12.057 -2.589 1.00 86.19 171 PRO A N 1
ATOM 1456 C CA . PRO A 1 171 ? 0.766 11.857 -1.153 1.00 86.19 171 PRO A CA 1
ATOM 1457 C C . PRO A 1 171 ? -0.581 11.199 -0.818 1.00 86.19 171 PRO A C 1
ATOM 1459 O O . PRO A 1 171 ? -0.689 10.480 0.169 1.00 86.19 171 PRO A O 1
ATOM 1462 N N . LEU A 1 172 ? -1.590 11.402 -1.670 1.00 89.75 172 LEU A N 1
ATOM 1463 C CA . LEU A 1 172 ? -2.945 10.878 -1.501 1.00 89.75 172 LEU A CA 1
ATOM 1464 C C . LEU A 1 172 ? -3.332 9.848 -2.565 1.00 89.75 172 LEU A C 1
ATOM 1466 O O . LEU A 1 172 ? -4.515 9.537 -2.675 1.00 89.75 172 LEU A O 1
ATOM 1470 N N . LYS A 1 173 ? -2.398 9.364 -3.392 1.00 92.75 173 LYS A N 1
ATOM 1471 C CA . LYS A 1 173 ? -2.698 8.389 -4.447 1.00 92.75 173 LYS A CA 1
ATOM 1472 C C . LYS A 1 173 ? -1.686 7.260 -4.467 1.00 92.75 173 LYS A C 1
ATOM 1474 O O . LYS A 1 173 ? -0.483 7.480 -4.622 1.00 92.75 173 LYS A O 1
ATOM 1479 N N . THR A 1 174 ? -2.211 6.045 -4.414 1.00 94.31 174 THR A N 1
ATOM 1480 C CA . THR A 1 174 ? -1.439 4.815 -4.551 1.00 94.31 174 THR A CA 1
ATOM 1481 C C . THR A 1 174 ? -2.054 3.974 -5.651 1.00 94.31 174 THR A C 1
ATOM 1483 O O . THR A 1 174 ? -3.263 3.766 -5.687 1.00 94.31 174 THR A O 1
ATOM 1486 N N . ILE A 1 175 ? -1.215 3.483 -6.554 1.00 95.62 175 ILE A N 1
ATOM 1487 C CA . ILE A 1 175 ? -1.617 2.491 -7.541 1.00 95.62 175 ILE A CA 1
ATOM 1488 C C . ILE A 1 175 ? -1.235 1.122 -7.004 1.00 95.62 175 ILE A C 1
ATOM 1490 O O . ILE A 1 175 ? -0.080 0.899 -6.635 1.00 95.62 175 ILE A O 1
ATOM 1494 N N . VAL A 1 176 ? -2.214 0.227 -6.973 1.00 94.69 176 VAL A N 1
ATOM 1495 C CA . VAL A 1 176 ? -2.036 -1.189 -6.659 1.00 94.69 176 VAL A CA 1
ATOM 1496 C C . VAL A 1 176 ? -2.224 -1.960 -7.952 1.00 94.69 176 VAL A C 1
ATOM 1498 O O . VAL A 1 176 ? -3.251 -1.793 -8.609 1.00 94.69 176 VAL A O 1
ATOM 1501 N N . PHE A 1 177 ? -1.240 -2.756 -8.355 1.00 95.50 177 PHE A N 1
ATOM 1502 C CA . PHE A 1 177 ? -1.279 -3.411 -9.658 1.00 95.50 177 PHE A CA 1
ATOM 1503 C C . PHE A 1 177 ? -0.559 -4.753 -9.668 1.00 95.50 177 PHE A C 1
ATOM 1505 O O . PHE A 1 177 ? 0.353 -4.993 -8.882 1.00 95.50 177 PHE A O 1
ATOM 1512 N N . PHE A 1 178 ? 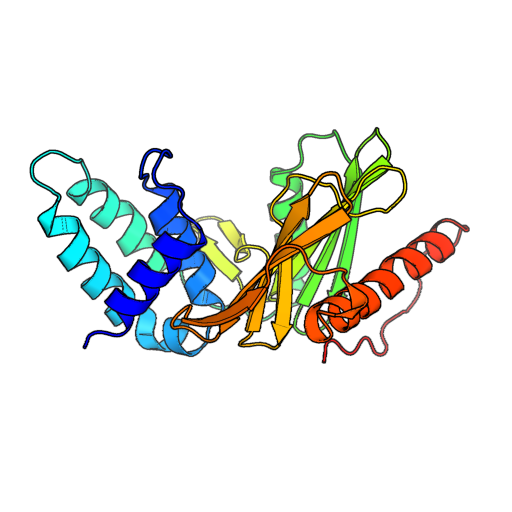-0.951 -5.606 -10.606 1.00 95.25 178 PHE A N 1
ATOM 1513 C CA . PHE A 1 178 ? -0.246 -6.825 -10.969 1.00 95.25 178 PHE A CA 1
ATOM 1514 C C . PHE A 1 178 ? 0.056 -6.823 -12.468 1.00 95.25 178 PHE A C 1
ATOM 1516 O O . PHE A 1 178 ? -0.611 -6.142 -13.254 1.00 95.25 178 PHE A O 1
ATOM 1523 N N . ILE A 1 179 ? 1.070 -7.592 -12.852 1.00 95.62 179 ILE A N 1
ATOM 1524 C CA . ILE A 1 179 ? 1.472 -7.794 -14.246 1.00 95.62 179 ILE A CA 1
ATOM 1525 C C . ILE A 1 179 ? 1.240 -9.262 -14.575 1.00 95.62 179 ILE A C 1
ATOM 1527 O O . ILE A 1 179 ? 1.743 -10.126 -13.858 1.00 95.62 179 ILE A O 1
ATOM 1531 N N . ASP A 1 180 ? 0.472 -9.555 -15.618 1.00 94.12 180 ASP A N 1
ATOM 1532 C CA . ASP A 1 180 ? 0.234 -10.933 -16.047 1.00 94.12 180 ASP A CA 1
ATOM 1533 C C . ASP A 1 180 ? 1.388 -11.500 -16.896 1.00 94.12 180 ASP A C 1
ATOM 1535 O O . ASP A 1 180 ? 2.383 -10.831 -17.190 1.00 94.12 180 ASP A O 1
ATOM 1539 N N . SER A 1 181 ? 1.266 -12.765 -17.302 1.00 92.62 181 SER A N 1
ATOM 1540 C CA . SER A 1 181 ? 2.248 -13.442 -18.158 1.00 92.62 181 SER A CA 1
ATOM 1541 C C . SER A 1 181 ? 2.367 -12.847 -19.565 1.00 92.62 181 SER A C 1
ATOM 1543 O O . SER A 1 181 ? 3.370 -13.080 -20.233 1.00 92.62 181 SER A O 1
ATOM 1545 N N . SER A 1 182 ? 1.377 -12.068 -20.010 1.00 93.44 182 SER A N 1
ATOM 1546 C CA . SER A 1 182 ? 1.379 -11.348 -21.289 1.00 93.44 182 SER A CA 1
ATOM 1547 C C . SER A 1 182 ? 1.922 -9.921 -21.151 1.00 93.44 182 SER A C 1
ATOM 1549 O O . SER A 1 182 ? 1.836 -9.135 -22.094 1.00 93.44 182 SER A O 1
ATOM 1551 N N . ASN A 1 183 ? 2.503 -9.582 -19.992 1.00 92.00 183 ASN A N 1
ATOM 1552 C CA . ASN A 1 183 ? 3.035 -8.260 -19.669 1.00 92.00 183 ASN A CA 1
ATOM 1553 C C . ASN A 1 183 ? 1.970 -7.145 -19.717 1.00 92.00 183 ASN A C 1
ATOM 1555 O O . ASN A 1 183 ? 2.273 -5.977 -19.986 1.00 92.00 183 ASN A O 1
ATOM 1559 N N . LEU A 1 184 ? 0.711 -7.505 -19.461 1.00 96.19 184 LEU A N 1
ATOM 1560 C CA . LEU A 1 184 ? -0.390 -6.564 -19.334 1.00 96.19 184 LEU A CA 1
ATOM 1561 C C . LEU A 1 184 ? -0.647 -6.260 -17.860 1.00 96.19 184 LEU A C 1
ATOM 1563 O O . LEU A 1 184 ? -0.559 -7.119 -16.982 1.00 96.19 184 LEU A O 1
ATOM 1567 N N . PHE A 1 185 ? -0.963 -4.998 -17.597 1.00 96.56 185 PHE A N 1
ATOM 1568 C CA . PHE A 1 185 ? -1.138 -4.461 -16.261 1.00 96.56 185 PHE A CA 1
ATOM 1569 C C . PHE A 1 185 ? -2.620 -4.416 -15.922 1.00 96.56 185 PHE A C 1
ATOM 1571 O O . PHE A 1 185 ? -3.442 -3.912 -16.692 1.00 96.56 185 PHE A O 1
ATOM 1578 N N . THR A 1 186 ? -2.941 -4.888 -14.727 1.00 96.62 186 THR A N 1
ATOM 1579 C CA . THR A 1 186 ? -4.279 -4.800 -14.147 1.00 96.62 186 THR A CA 1
ATOM 1580 C C . THR A 1 186 ? -4.151 -4.278 -12.731 1.00 96.62 186 THR A C 1
ATOM 1582 O O . THR A 1 186 ? -3.228 -4.643 -12.003 1.00 96.62 186 THR A O 1
ATOM 1585 N N . GLY A 1 187 ? -5.046 -3.387 -12.336 1.00 95.62 187 GLY A N 1
ATOM 1586 C CA . GLY A 1 187 ? -4.918 -2.714 -11.062 1.00 95.62 187 GLY A CA 1
ATOM 1587 C C . GLY A 1 1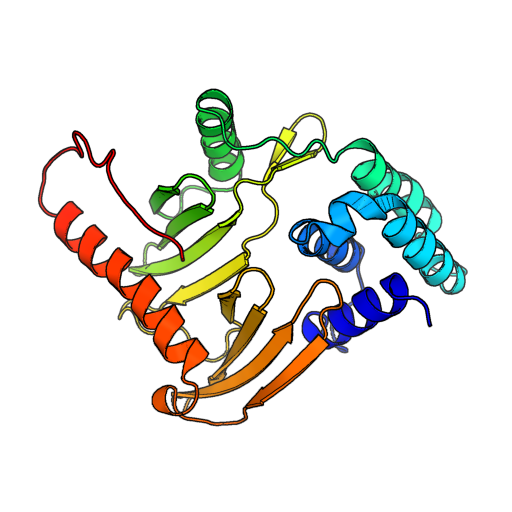87 ? -5.914 -1.591 -10.875 1.00 95.62 187 GLY A C 1
ATOM 1588 O O . GLY A 1 187 ? -6.870 -1.414 -11.631 1.00 95.62 187 GLY A O 1
ATOM 1589 N N . LEU A 1 188 ? -5.680 -0.834 -9.816 1.00 95.75 188 LEU A N 1
ATOM 1590 C CA . LEU A 1 188 ? -6.593 0.179 -9.326 1.00 95.75 188 LEU A CA 1
ATOM 1591 C C . LEU A 1 188 ? -5.829 1.358 -8.731 1.00 95.75 188 LEU A C 1
ATOM 1593 O O . LEU A 1 188 ? -4.692 1.236 -8.267 1.00 95.75 188 LEU A O 1
ATOM 1597 N N . VAL A 1 189 ? -6.463 2.524 -8.784 1.00 95.00 189 VAL A N 1
ATOM 1598 C CA . VAL A 1 189 ? -5.966 3.774 -8.216 1.00 95.00 189 VAL A CA 1
ATOM 1599 C C . VAL A 1 189 ? -6.757 4.058 -6.952 1.00 95.00 189 VAL A C 1
ATOM 1601 O O . VAL A 1 189 ? -7.942 4.392 -7.005 1.00 95.00 189 VAL A O 1
ATOM 1604 N N . VAL A 1 190 ? -6.078 3.940 -5.821 1.00 94.25 190 VAL A N 1
ATOM 1605 C CA . VAL A 1 190 ? -6.616 4.207 -4.491 1.00 94.25 190 VAL A CA 1
ATOM 1606 C C . VAL A 1 190 ? -6.299 5.643 -4.115 1.00 94.25 190 VAL A C 1
ATOM 1608 O O . VAL A 1 190 ? -5.157 6.082 -4.288 1.00 94.25 190 VAL A O 1
ATOM 1611 N N . SER A 1 191 ? -7.283 6.370 -3.589 1.00 92.38 191 SER A N 1
ATOM 1612 C CA . SER A 1 191 ? -7.099 7.748 -3.159 1.00 92.38 191 SER A CA 1
ATOM 1613 C C . SER A 1 191 ? -7.543 8.019 -1.726 1.00 92.38 191 SER A C 1
ATOM 1615 O O . SER A 1 191 ? -8.553 7.510 -1.244 1.00 92.38 191 SER A O 1
ATOM 1617 N N . GLY A 1 192 ? -6.763 8.880 -1.075 1.00 91.94 192 GLY A N 1
ATOM 1618 C CA . GLY A 1 192 ? -7.069 9.472 0.215 1.00 91.94 192 GLY A CA 1
ATOM 1619 C C . GLY A 1 192 ? -6.997 8.501 1.388 1.00 91.94 192 GLY A C 1
ATOM 1620 O O . GLY A 1 192 ? -6.749 7.304 1.254 1.00 91.94 192 GLY A O 1
ATOM 1621 N N . TYR A 1 193 ? -7.270 9.055 2.564 1.00 92.38 193 TYR A N 1
ATOM 1622 C CA . TYR A 1 193 ? -7.355 8.327 3.830 1.00 92.38 193 TYR A CA 1
ATOM 1623 C C . TYR A 1 193 ? -8.566 7.371 3.885 1.00 92.38 193 TYR A C 1
ATOM 1625 O O . TYR A 1 193 ? -8.642 6.485 4.738 1.00 92.38 193 TYR A O 1
ATOM 1633 N N . ALA A 1 194 ? -9.516 7.534 2.962 1.00 94.12 194 ALA A N 1
ATOM 1634 C CA . ALA A 1 194 ? -10.688 6.682 2.793 1.00 94.12 194 ALA A CA 1
ATOM 1635 C C . ALA A 1 194 ? -10.407 5.385 2.014 1.00 94.12 194 ALA A C 1
ATOM 1637 O O . ALA A 1 194 ? -11.277 4.519 1.943 1.00 94.12 194 ALA A O 1
ATOM 1638 N N . TYR A 1 195 ? -9.212 5.242 1.429 1.00 93.81 195 TYR A N 1
ATOM 1639 C CA . TYR A 1 195 ? -8.869 4.151 0.514 1.00 93.81 195 TYR A CA 1
ATOM 1640 C C . TYR A 1 195 ? -9.859 4.008 -0.657 1.00 93.81 195 TYR A C 1
ATOM 1642 O O . TYR A 1 195 ? -10.181 2.903 -1.087 1.00 93.81 195 TYR A O 1
ATOM 1650 N N . GLU A 1 196 ? -10.363 5.120 -1.189 1.00 94.44 196 GLU A N 1
ATOM 1651 C CA . GLU A 1 196 ? -11.383 5.096 -2.239 1.00 94.44 196 GLU A CA 1
ATOM 1652 C C . GLU A 1 196 ? -10.798 4.670 -3.585 1.00 94.44 196 GLU A C 1
ATOM 1654 O O . GLU A 1 196 ? -9.767 5.184 -4.026 1.00 94.44 196 GLU A O 1
ATOM 1659 N N . ILE A 1 197 ? -11.479 3.753 -4.272 1.00 94.00 197 ILE A N 1
ATOM 1660 C CA . ILE A 1 197 ? -11.128 3.379 -5.642 1.00 94.00 197 ILE A CA 1
ATOM 1661 C C . ILE A 1 197 ? -11.617 4.487 -6.568 1.00 94.00 197 ILE A C 1
ATOM 1663 O O . ILE A 1 197 ? -12.813 4.669 -6.768 1.00 94.00 197 ILE A O 1
ATOM 1667 N N . THR A 1 198 ? -10.672 5.221 -7.144 1.00 94.38 198 THR A N 1
ATOM 1668 C CA . THR A 1 198 ? -10.961 6.339 -8.056 1.00 94.38 198 THR A CA 1
ATOM 1669 C C . THR A 1 198 ? -10.882 5.940 -9.520 1.00 94.38 198 THR A C 1
ATOM 1671 O O . THR A 1 198 ? -11.513 6.563 -10.367 1.00 94.38 198 THR A O 1
ATOM 1674 N N . ASN A 1 199 ? -10.095 4.913 -9.835 1.00 94.31 199 ASN A N 1
ATOM 1675 C CA . ASN A 1 199 ? -9.976 4.383 -11.183 1.00 94.31 199 ASN A CA 1
ATOM 1676 C C . ASN A 1 199 ? -9.558 2.911 -11.131 1.00 94.31 199 ASN A C 1
ATOM 1678 O O . ASN A 1 199 ? -8.891 2.484 -10.187 1.00 94.31 199 ASN A O 1
ATOM 1682 N N . SER A 1 200 ? -9.902 2.153 -12.165 1.00 95.19 200 SER A N 1
ATOM 1683 C CA . SER A 1 200 ? -9.433 0.786 -12.369 1.00 95.19 200 SER A CA 1
ATOM 1684 C C . SER A 1 200 ? -8.987 0.610 -13.812 1.00 95.19 200 SER A C 1
ATOM 1686 O O . SER A 1 200 ? -9.472 1.282 -14.719 1.00 95.19 200 SER A O 1
ATOM 1688 N N . PHE A 1 201 ? -8.028 -0.275 -14.025 1.00 96.25 201 PHE A N 1
ATOM 1689 C CA . PHE A 1 201 ? -7.562 -0.641 -15.351 1.00 96.25 201 PHE A CA 1
ATOM 1690 C C . PHE A 1 201 ? -7.379 -2.147 -15.407 1.00 96.25 201 PHE A C 1
ATOM 1692 O O . PHE A 1 201 ? -6.958 -2.777 -14.437 1.00 96.25 201 PHE A O 1
ATOM 1699 N N . ASN A 1 202 ? -7.701 -2.724 -16.556 1.00 96.81 202 ASN A N 1
ATOM 1700 C CA . ASN A 1 202 ? -7.668 -4.160 -16.754 1.00 96.81 202 ASN A CA 1
ATOM 1701 C C . ASN A 1 202 ? -6.943 -4.470 -18.054 1.00 96.81 202 ASN A C 1
ATOM 1703 O O . ASN A 1 202 ? -7.316 -3.943 -19.102 1.00 96.81 202 ASN A O 1
ATOM 1707 N N . LYS A 1 203 ? -5.918 -5.319 -17.966 1.00 95.88 203 LYS A N 1
ATOM 1708 C CA . LYS A 1 203 ? -5.126 -5.804 -19.100 1.00 95.88 203 LYS A CA 1
ATOM 1709 C C . LYS A 1 203 ? -4.685 -4.690 -20.057 1.00 95.88 203 LYS A C 1
ATOM 1711 O O . LYS A 1 203 ? -4.812 -4.810 -21.274 1.00 95.88 203 LYS A O 1
ATOM 1716 N N . LEU A 1 204 ? -4.160 -3.596 -19.507 1.00 96.44 204 LEU A N 1
ATOM 1717 C CA . LEU A 1 204 ? -3.635 -2.486 -20.298 1.00 96.44 204 LEU A CA 1
ATOM 1718 C C . LEU A 1 204 ? -2.109 -2.551 -20.400 1.00 96.44 204 LEU A C 1
ATOM 1720 O O . LEU A 1 204 ? -1.436 -2.900 -19.430 1.00 96.44 204 LEU A O 1
ATOM 1724 N N . PRO A 1 205 ? -1.521 -2.157 -21.538 1.00 95.25 205 PRO A N 1
ATOM 1725 C CA . PRO A 1 205 ? -0.085 -1.941 -21.602 1.00 95.25 205 PRO A CA 1
ATOM 1726 C C . PRO A 1 205 ? 0.303 -0.700 -20.779 1.00 95.25 205 PRO A C 1
ATOM 1728 O O . PRO A 1 205 ? -0.438 0.284 -20.724 1.00 95.25 205 PRO A O 1
ATOM 1731 N N . ILE A 1 206 ? 1.500 -0.710 -20.182 1.00 93.44 206 ILE A N 1
ATOM 1732 C CA . ILE A 1 206 ? 1.974 0.339 -19.254 1.00 93.44 206 ILE A CA 1
ATOM 1733 C C . ILE A 1 206 ? 1.860 1.770 -19.805 1.00 93.44 206 ILE A C 1
ATOM 1735 O O . ILE A 1 206 ? 1.532 2.694 -19.064 1.00 93.44 206 ILE A O 1
ATOM 1739 N N . HIS A 1 207 ? 2.082 1.971 -21.107 1.00 92.56 207 HIS A N 1
ATOM 1740 C CA . HIS A 1 207 ? 2.036 3.295 -21.736 1.00 92.56 207 HIS A CA 1
ATOM 1741 C C . HIS A 1 207 ? 0.625 3.908 -21.764 1.00 92.56 207 HIS A C 1
ATOM 1743 O O . HIS A 1 207 ? 0.495 5.116 -21.934 1.00 92.56 207 HIS A O 1
ATOM 1749 N N . LYS A 1 208 ? -0.431 3.102 -21.578 1.00 95.06 208 LYS A N 1
ATOM 1750 C CA . LYS A 1 208 ? -1.817 3.576 -21.432 1.00 95.06 208 LYS A CA 1
ATOM 1751 C C . LYS A 1 208 ? -2.168 3.948 -19.987 1.00 95.06 208 LYS A C 1
ATOM 1753 O O . LYS A 1 208 ? -3.238 4.495 -19.750 1.00 95.06 208 LYS A O 1
ATOM 1758 N N . ILE A 1 209 ? -1.275 3.687 -19.030 1.00 94.31 209 ILE A N 1
ATOM 1759 C CA . ILE A 1 209 ? -1.451 3.995 -17.606 1.00 94.31 209 ILE A CA 1
ATOM 1760 C C . ILE A 1 209 ? -0.450 5.094 -17.231 1.00 94.31 209 ILE A C 1
ATOM 1762 O O . ILE A 1 209 ? 0.547 4.866 -16.545 1.00 94.31 209 ILE A O 1
ATOM 1766 N N . GLU A 1 210 ? -0.696 6.308 -17.721 1.00 93.06 210 GLU A N 1
ATOM 1767 C CA . GLU A 1 210 ? 0.250 7.429 -17.642 1.00 93.06 210 GLU A CA 1
ATOM 1768 C C . GLU A 1 210 ? 0.801 7.700 -16.223 1.00 93.06 210 GLU A C 1
ATOM 1770 O O . GLU A 1 210 ? 2.025 7.815 -16.091 1.00 93.06 210 GLU A O 1
ATOM 1775 N N . PRO A 1 211 ? -0.013 7.740 -15.142 1.00 92.38 211 PRO A N 1
ATOM 1776 C CA . PRO A 1 211 ? 0.515 7.995 -13.800 1.00 92.38 211 PRO A CA 1
ATOM 1777 C C . PRO A 1 211 ? 1.483 6.901 -13.326 1.00 92.38 211 PRO A C 1
ATOM 1779 O O . PRO A 1 211 ? 2.499 7.202 -12.703 1.00 92.38 211 PRO A O 1
ATOM 1782 N N . LEU A 1 212 ? 1.201 5.638 -13.663 1.00 93.69 212 LEU A N 1
ATOM 1783 C CA . LEU A 1 212 ? 2.060 4.502 -13.332 1.00 93.69 212 LEU A CA 1
ATOM 1784 C C . LEU A 1 212 ? 3.381 4.573 -14.107 1.00 93.69 212 LEU A C 1
ATOM 1786 O O . LEU A 1 212 ? 4.454 4.460 -13.514 1.00 93.69 212 LEU A O 1
ATOM 1790 N N . CYS A 1 213 ? 3.305 4.822 -15.416 1.00 92.38 213 CYS A N 1
ATOM 1791 C CA . CYS A 1 213 ? 4.473 4.952 -16.286 1.00 92.38 213 CYS A CA 1
ATOM 1792 C C . CYS A 1 213 ? 5.413 6.076 -15.815 1.00 92.38 213 CYS A C 1
ATOM 1794 O O . CYS A 1 213 ? 6.627 5.874 -15.691 1.00 92.38 213 CYS A O 1
ATOM 1796 N N . LYS A 1 214 ? 4.855 7.245 -15.466 1.00 91.88 214 LYS A N 1
ATOM 1797 C CA . LYS A 1 214 ? 5.624 8.377 -14.928 1.00 91.88 214 LYS A CA 1
ATOM 1798 C C . LYS A 1 214 ? 6.308 8.019 -13.609 1.00 91.88 214 LYS A C 1
ATOM 1800 O O . LYS A 1 214 ? 7.506 8.263 -13.461 1.00 91.88 214 LYS A O 1
ATOM 1805 N N . SER A 1 215 ? 5.586 7.416 -12.666 1.00 91.06 215 SER A N 1
ATOM 1806 C CA . SER A 1 215 ? 6.144 7.072 -11.354 1.00 91.06 215 SER A CA 1
ATOM 1807 C C . SER A 1 215 ? 7.215 5.982 -11.421 1.00 91.06 215 SER A C 1
ATOM 1809 O O . SER A 1 215 ? 8.255 6.115 -10.776 1.00 91.06 215 SER A O 1
ATOM 1811 N N . LEU A 1 216 ? 7.034 4.951 -12.250 1.00 90.62 216 LEU A N 1
ATOM 1812 C CA . LEU A 1 216 ? 8.066 3.932 -12.471 1.00 90.62 216 LEU A CA 1
ATOM 1813 C C . LEU A 1 216 ? 9.317 4.527 -13.130 1.00 90.62 216 LEU A C 1
ATOM 1815 O O . LEU A 1 216 ? 10.437 4.205 -12.734 1.00 90.62 216 LEU A O 1
ATOM 1819 N N . SER A 1 217 ? 9.144 5.459 -14.071 1.00 87.56 217 SER A N 1
ATOM 1820 C CA . SER A 1 217 ? 10.266 6.162 -14.707 1.00 87.56 217 SER A CA 1
ATOM 1821 C C . SER A 1 217 ? 11.077 7.001 -13.713 1.00 87.56 217 SER A C 1
ATOM 1823 O O . SER A 1 217 ? 12.302 7.056 -13.821 1.00 87.56 217 SER A O 1
ATOM 1825 N N . LYS A 1 218 ? 10.427 7.619 -12.711 1.00 85.31 218 LYS A N 1
ATOM 1826 C CA . LYS A 1 218 ? 11.121 8.316 -11.609 1.00 85.31 218 LYS A CA 1
ATOM 1827 C C . LYS A 1 218 ? 11.973 7.348 -10.785 1.00 85.31 218 LYS A C 1
ATOM 1829 O O . LYS A 1 218 ? 13.121 7.662 -10.490 1.00 85.31 218 LYS A O 1
ATOM 1834 N N . ILE A 1 219 ? 11.438 6.167 -10.464 1.00 82.62 219 ILE A N 1
ATOM 1835 C CA . ILE A 1 219 ? 12.161 5.143 -9.695 1.00 82.62 219 ILE A CA 1
ATOM 1836 C C . ILE A 1 219 ? 13.341 4.584 -10.497 1.00 82.62 219 ILE A C 1
ATOM 1838 O O . ILE A 1 219 ? 14.412 4.347 -9.939 1.00 82.62 219 ILE A O 1
ATOM 1842 N N . LYS A 1 220 ? 13.181 4.433 -11.817 1.00 77.06 220 LYS A N 1
ATOM 1843 C CA . LYS A 1 220 ? 14.226 3.874 -12.677 1.00 77.06 220 LYS A CA 1
ATOM 1844 C C . LYS A 1 220 ? 15.548 4.645 -12.600 1.00 77.06 220 LYS A C 1
ATOM 1846 O O . LYS A 1 220 ? 16.607 4.023 -12.603 1.00 77.06 220 LYS A O 1
ATOM 1851 N N . LYS A 1 221 ? 15.486 5.970 -12.429 1.00 73.94 221 LYS A N 1
ATOM 1852 C CA . LYS A 1 221 ? 16.668 6.835 -12.268 1.00 73.94 221 LYS A CA 1
ATOM 1853 C C . LYS A 1 221 ? 17.584 6.391 -11.119 1.00 73.94 221 LYS A C 1
ATOM 1855 O O . LYS A 1 221 ? 18.794 6.571 -11.209 1.00 73.94 221 LYS A O 1
ATOM 1860 N N . TYR A 1 222 ? 17.043 5.774 -10.066 1.00 65.56 222 TYR A N 1
ATOM 1861 C CA . TYR A 1 222 ? 17.853 5.283 -8.947 1.00 65.56 222 TYR A CA 1
ATOM 1862 C C . TYR A 1 222 ? 18.635 4.012 -9.291 1.00 65.56 222 TYR A C 1
ATOM 1864 O O . TYR A 1 222 ? 19.723 3.819 -8.757 1.00 65.56 222 TYR A O 1
ATOM 1872 N N . PHE A 1 223 ? 18.158 3.174 -10.218 1.00 65.00 223 PHE A N 1
ATOM 1873 C CA . PHE A 1 223 ? 18.934 2.016 -10.670 1.00 65.00 223 PHE A CA 1
ATOM 1874 C C . PHE A 1 223 ? 20.181 2.435 -11.448 1.00 65.00 223 PHE A C 1
ATOM 1876 O O . PHE A 1 223 ? 21.255 1.871 -11.234 1.00 65.00 223 PHE A O 1
ATOM 1883 N N . ASP A 1 224 ? 20.065 3.443 -12.310 1.00 59.50 224 ASP A N 1
ATOM 1884 C CA . ASP A 1 224 ? 21.196 3.920 -13.109 1.00 59.50 224 ASP A CA 1
ATOM 1885 C C . ASP A 1 224 ? 22.269 4.583 -12.224 1.00 59.50 224 ASP A C 1
ATOM 1887 O O . ASP A 1 224 ? 23.461 4.354 -12.423 1.00 59.50 224 ASP A O 1
ATOM 1891 N N . LEU A 1 225 ? 21.863 5.284 -11.158 1.00 49.53 225 LEU A N 1
ATOM 1892 C CA . LEU A 1 225 ? 22.784 5.805 -10.139 1.00 49.53 225 LEU A CA 1
ATOM 1893 C C . LEU A 1 225 ? 23.523 4.687 -9.381 1.00 49.53 225 LEU A C 1
ATOM 1895 O O . LEU A 1 225 ? 24.720 4.814 -9.124 1.00 49.53 225 LEU A O 1
ATOM 1899 N N . THR A 1 226 ? 22.858 3.566 -9.071 1.00 49.44 226 THR A N 1
ATOM 1900 C CA . THR A 1 226 ? 23.524 2.421 -8.415 1.00 49.44 226 THR A CA 1
ATOM 1901 C C . THR A 1 226 ? 24.543 1.720 -9.319 1.00 49.44 226 THR A C 1
ATOM 1903 O O . THR A 1 226 ? 25.554 1.235 -8.817 1.00 49.44 226 THR A O 1
ATOM 1906 N N . LYS A 1 227 ? 24.349 1.726 -10.650 1.00 50.03 227 LYS A N 1
ATOM 1907 C CA . LYS A 1 227 ? 25.357 1.234 -11.613 1.00 50.03 227 LYS A CA 1
ATOM 1908 C C . LYS A 1 227 ? 26.605 2.120 -11.660 1.00 50.03 227 LYS A C 1
ATOM 1910 O O . LYS A 1 227 ? 27.711 1.617 -11.840 1.00 50.03 227 LYS A O 1
ATOM 1915 N N . ILE A 1 228 ? 26.453 3.430 -11.464 1.00 40.41 228 ILE A N 1
ATOM 1916 C CA . ILE A 1 228 ? 27.594 4.355 -11.389 1.00 40.41 228 ILE A CA 1
ATOM 1917 C C . ILE A 1 228 ? 28.375 4.138 -10.080 1.00 40.41 228 ILE A C 1
ATOM 1919 O O . ILE A 1 228 ? 29.599 4.217 -10.075 1.00 40.41 228 ILE A O 1
ATOM 1923 N N . GLN A 1 229 ? 27.699 3.770 -8.986 1.00 41.34 229 GLN A N 1
ATOM 1924 C CA . GLN A 1 229 ? 28.338 3.487 -7.691 1.00 41.34 229 GLN A CA 1
ATOM 1925 C C . GLN A 1 229 ? 29.037 2.118 -7.611 1.00 41.34 229 GLN A C 1
ATOM 1927 O O . GLN A 1 229 ? 29.872 1.923 -6.730 1.00 41.34 229 GLN A O 1
ATOM 1932 N N . SER A 1 230 ? 28.773 1.192 -8.545 1.00 40.53 230 SER A N 1
ATOM 1933 C CA . SER A 1 230 ? 29.592 -0.022 -8.709 1.00 40.53 230 SER A CA 1
ATOM 1934 C C . SER A 1 230 ? 30.963 0.234 -9.354 1.00 40.53 230 SER A C 1
ATOM 1936 O O . SER A 1 230 ? 31.785 -0.676 -9.405 1.00 40.53 230 SER A O 1
ATOM 1938 N N . ILE A 1 231 ? 31.251 1.465 -9.797 1.00 37.59 231 ILE A N 1
ATOM 1939 C CA . ILE A 1 231 ? 32.590 1.887 -10.218 1.00 37.59 231 ILE A CA 1
ATOM 1940 C C . ILE A 1 231 ? 33.226 2.630 -9.037 1.00 37.59 231 ILE A C 1
ATOM 1942 O O . ILE A 1 231 ? 32.926 3.791 -8.776 1.00 37.59 231 ILE A O 1
ATOM 1946 N N . HIS A 1 232 ? 34.060 1.908 -8.286 1.00 33.41 232 HIS A N 1
ATOM 1947 C CA . HIS A 1 232 ? 34.859 2.338 -7.134 1.00 33.41 232 HIS A CA 1
ATOM 1948 C C . HIS A 1 232 ? 34.991 3.858 -6.908 1.00 33.41 232 HIS A C 1
ATOM 1950 O O . HIS A 1 232 ? 35.866 4.502 -7.488 1.00 33.41 232 HIS A O 1
ATOM 1956 N N . LYS A 1 233 ? 34.213 4.408 -5.965 1.00 27.42 233 LYS A N 1
ATOM 1957 C CA . LYS A 1 233 ? 34.628 5.518 -5.085 1.00 27.42 233 LYS A CA 1
ATOM 1958 C C . LYS A 1 233 ? 33.660 5.657 -3.897 1.00 27.42 233 LYS A C 1
ATOM 1960 O O . LYS A 1 233 ? 32.450 5.565 -4.092 1.00 27.42 233 LYS A O 1
ATOM 1965 N N . PRO A 1 234 ? 34.157 5.895 -2.668 1.00 32.41 234 PRO A N 1
ATOM 1966 C CA . PRO A 1 234 ? 33.296 6.179 -1.527 1.00 32.41 234 PRO A CA 1
ATOM 1967 C C . PRO A 1 234 ? 32.539 7.485 -1.787 1.00 32.41 234 PRO A C 1
ATOM 1969 O O . PRO A 1 234 ? 33.144 8.490 -2.166 1.00 32.41 234 PRO A O 1
ATOM 1972 N N . LEU A 1 235 ? 31.220 7.461 -1.581 1.00 35.06 235 LEU A N 1
ATOM 1973 C CA . LEU A 1 235 ? 30.321 8.610 -1.702 1.00 35.06 235 LEU A CA 1
ATOM 1974 C C . LEU A 1 235 ? 30.697 9.698 -0.687 1.00 35.06 235 LEU A C 1
ATOM 1976 O O . LEU A 1 235 ? 30.110 9.813 0.387 1.00 35.06 235 LEU A O 1
ATOM 1980 N N . LYS A 1 236 ? 31.687 10.524 -1.025 1.00 32.47 236 LYS A N 1
ATOM 1981 C CA . LYS A 1 236 ? 31.867 11.831 -0.402 1.00 32.47 236 LYS A CA 1
ATOM 1982 C C . LYS A 1 236 ? 30.898 12.804 -1.076 1.00 32.47 236 LYS A C 1
ATOM 1984 O O . LYS A 1 236 ? 31.080 13.142 -2.238 1.00 32.47 236 LYS A O 1
ATOM 1989 N N . LYS A 1 237 ? 29.919 13.260 -0.286 1.00 37.38 237 LYS A N 1
ATOM 1990 C CA . LYS A 1 237 ? 29.033 14.416 -0.513 1.00 37.38 237 LYS A CA 1
ATOM 1991 C C . LYS A 1 237 ? 28.107 14.326 -1.734 1.00 37.38 237 LYS A C 1
ATOM 1993 O O . LYS A 1 237 ? 28.373 14.897 -2.782 1.00 37.38 237 LYS A O 1
ATOM 1998 N N . LEU A 1 238 ? 26.947 13.710 -1.528 1.00 35.09 238 LEU A N 1
ATOM 1999 C CA . LEU A 1 238 ? 25.712 14.038 -2.250 1.00 35.09 238 LEU A CA 1
ATOM 2000 C C . LEU A 1 238 ? 24.715 14.593 -1.219 1.00 35.09 238 LEU A C 1
ATOM 2002 O O . LEU A 1 238 ? 23.704 13.976 -0.911 1.00 35.09 238 LEU A O 1
ATOM 2006 N N . ASP A 1 239 ? 25.073 15.737 -0.627 1.00 31.86 239 ASP A N 1
ATOM 2007 C CA . ASP A 1 239 ? 24.235 16.504 0.312 1.00 31.86 239 ASP A CA 1
ATOM 2008 C C . ASP A 1 239 ? 23.278 17.471 -0.409 1.00 31.86 239 ASP A C 1
ATOM 2010 O O . ASP A 1 239 ? 22.672 18.335 0.217 1.00 31.86 239 ASP A O 1
ATOM 2014 N N . THR A 1 240 ? 23.113 17.368 -1.727 1.00 36.22 240 THR A N 1
ATOM 2015 C CA . THR A 1 240 ? 22.354 18.367 -2.481 1.00 36.22 240 THR A CA 1
ATOM 2016 C C . THR A 1 240 ? 21.393 17.738 -3.482 1.00 36.22 240 THR A C 1
ATOM 2018 O O . THR A 1 240 ? 21.789 17.147 -4.481 1.00 36.22 240 THR A O 1
ATOM 2021 N N . TYR A 1 241 ? 20.110 17.951 -3.180 1.00 35.97 241 TYR A N 1
ATOM 2022 C CA . TYR A 1 241 ? 18.948 17.900 -4.065 1.00 35.97 241 TYR A CA 1
ATOM 2023 C C . TYR A 1 241 ? 18.593 16.541 -4.673 1.00 35.97 241 TYR A C 1
ATOM 2025 O O . TYR A 1 241 ? 18.875 16.234 -5.829 1.00 35.97 241 TYR A O 1
ATOM 2033 N N . ILE A 1 242 ? 17.822 15.771 -3.908 1.00 40.22 242 ILE A N 1
ATOM 2034 C CA . ILE A 1 242 ? 16.866 14.826 -4.482 1.00 40.22 242 ILE A CA 1
ATOM 2035 C C . ILE A 1 242 ? 15.493 15.428 -4.205 1.00 40.22 242 ILE A C 1
ATOM 2037 O O . ILE A 1 242 ? 15.164 15.673 -3.053 1.00 40.22 242 ILE A O 1
ATOM 2041 N N . ASP A 1 243 ? 14.699 15.690 -5.236 1.00 36.62 243 ASP A N 1
ATOM 2042 C CA . ASP A 1 243 ? 13.314 16.130 -5.072 1.00 36.62 243 ASP A CA 1
ATOM 2043 C C . ASP A 1 243 ? 12.392 14.928 -5.299 1.00 36.62 243 ASP A C 1
ATOM 2045 O O . ASP A 1 243 ? 12.390 14.317 -6.370 1.00 36.62 243 ASP A O 1
ATOM 2049 N N . PHE A 1 244 ? 11.630 14.555 -4.269 1.00 42.41 244 PHE A N 1
ATOM 2050 C CA . PHE A 1 244 ? 10.605 13.506 -4.332 1.00 42.41 244 PHE A CA 1
ATOM 2051 C C . PHE A 1 244 ? 9.210 14.128 -4.520 1.00 42.41 244 PHE A C 1
ATOM 2053 O O . PHE A 1 244 ? 8.277 13.769 -3.797 1.00 42.41 244 PHE A O 1
ATOM 2060 N N . ASN A 1 245 ? 9.080 15.058 -5.469 1.00 38.22 245 ASN A N 1
ATOM 2061 C CA . ASN A 1 245 ? 7.799 15.669 -5.844 1.00 38.22 245 ASN A CA 1
ATOM 2062 C C . ASN A 1 245 ? 7.123 14.875 -6.967 1.00 38.22 245 ASN A C 1
ATOM 2064 O O . ASN A 1 245 ? 7.793 14.540 -7.975 1.00 38.22 245 ASN A O 1
#

Nearest PDB structures (foldseek):
  8tie-assembly1_o  TM=3.329E-01  e=2.751E-01  Saccharomyces cerevisiae
  5nbk-assembly1_A  TM=5.638E-01  e=3.726E+00  Klebsiella pneumoniae
  5obu-assembly1_A  TM=2.034E-01  e=4.484E-01  Mycoplasmoides genitalium G37
  7snr-assembly2_B  TM=2.827E-01  e=3.934E+00  Oplophorus gracilirostris

Sequence (245 aa):
KNIARLSFYNYLNLFYKKEEEFTFKIIESFFLKSLHFSFWQENIVLLQDTIALDLQKFSVNWPIKEFMKKELIYVKNSTIFLQYSKEIKNSFNNCLDNKVKKTYDSQMLINHNKCLKVFTYPCNSKDIEIYTNLFFLNPPYLKNLPAITSLQYCYNFILKTNQMHYIQTSPLKTIVFFIDSSNLFTGLVVSGYAYEITNSFNKLPIHKIEPLCKSLSKIKKYFDLTKIQSIHKPLKKLDTYIDFN

Secondary structure (DSSP, 8-state):
--HHHHHHHHHHHHH--TTSPP-HHHHHHHHHHHTTSHHHHHTHHHHHHHHHHHHHTTTTSSTHHHHIIIIIHHHHHH---PPP-HHHHHHHHHHHHTT--SSSEEEEEEETTEEEEEEE-TTS-EEEEEEES-EEEETTEEEEPPPSEEEEE-TTSPBPTTSEEEEEEETTEEEEEEE-TTS-EEEEEEETTTTEEEEEEEEE-GGG-HHHHHHHHHHHHHHHHHHHHTSS-------S-----

Solvent-accessible surface area (backbone atoms only — not comparable to full-atom values): 13978 Å² total; per-residue (Å²): 144,52,66,50,59,46,1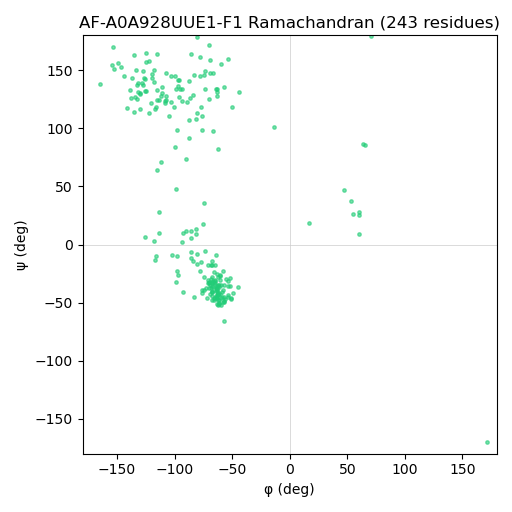8,50,53,34,42,42,74,73,77,50,58,91,88,51,81,88,49,70,66,58,56,52,50,49,53,46,57,43,58,76,29,68,71,41,60,79,39,41,65,60,38,51,54,48,54,47,61,57,55,56,75,64,38,90,86,44,74,49,71,60,47,50,60,59,54,48,51,38,61,72,75,21,67,55,75,48,72,74,44,81,72,51,53,60,51,49,52,54,53,55,50,74,71,56,76,93,61,58,51,76,49,78,49,78,50,92,61,35,35,41,37,40,38,37,36,87,76,53,26,34,38,41,35,33,24,59,40,44,34,32,39,52,84,98,41,71,39,69,46,65,60,58,20,39,45,50,26,37,62,83,74,42,72,45,57,82,40,83,30,34,39,56,70,45,100,51,30,34,39,41,35,33,27,44,96,84,65,25,34,31,36,36,33,33,35,52,82,45,41,38,79,77,46,75,49,70,71,35,52,58,85,80,38,56,68,60,46,53,45,53,55,60,55,50,56,57,57,58,53,52,60,56,58,72,55,88,65,84,88,77,79,87,87,71,87,81,82,93,123

Radius of gyration: 19.27 Å; Cα contacts (8 Å, |Δi|>4): 342; chains: 1; bounding box: 57×35×46 Å